Protein AF-A0A1G7T5V8-F1 (afdb_monomer_lite)

Organism: Thermoanaerobacter thermohydrosulfuricus (NCBI:txid1516)

Structure (mmCIF, N/CA/C/O backbone):
data_AF-A0A1G7T5V8-F1
#
_entry.id   AF-A0A1G7T5V8-F1
#
loop_
_atom_site.group_PDB
_atom_site.id
_atom_site.type_symbol
_atom_site.label_atom_id
_atom_site.label_alt_id
_atom_site.label_comp_id
_atom_site.label_asym_id
_atom_site.label_entity_id
_atom_site.label_seq_id
_atom_site.pdbx_PDB_ins_code
_atom_site.Cartn_x
_atom_site.Cartn_y
_atom_site.Cartn_z
_atom_site.occupancy
_atom_site.B_iso_or_equiv
_atom_site.auth_seq_id
_atom_site.auth_comp_id
_atom_site.auth_asym_id
_atom_site.auth_atom_id
_atom_site.pdbx_PDB_model_num
ATOM 1 N N . MET A 1 1 ? -4.941 -13.564 -21.377 1.00 59.66 1 MET A N 1
ATOM 2 C CA . MET A 1 1 ? -6.030 -12.779 -20.767 1.00 59.66 1 MET A CA 1
ATOM 3 C C . MET A 1 1 ? -7.316 -12.859 -21.573 1.00 59.66 1 MET A C 1
ATOM 5 O O . MET A 1 1 ? -8.211 -13.520 -21.083 1.00 59.66 1 MET A O 1
ATOM 9 N N . GLN A 1 2 ? -7.412 -12.323 -22.799 1.00 63.00 2 GLN A N 1
ATOM 10 C CA . GLN A 1 2 ? -8.685 -12.306 -23.556 1.00 63.00 2 GLN A CA 1
ATOM 11 C C . GLN A 1 2 ? -9.393 -13.672 -23.636 1.00 63.00 2 GLN A C 1
ATOM 13 O O . GLN A 1 2 ? -10.545 -13.788 -23.261 1.00 63.00 2 GLN A O 1
ATOM 18 N N . LYS A 1 3 ? -8.658 -14.737 -23.975 1.00 66.81 3 LYS A N 1
ATOM 19 C CA . LYS A 1 3 ? -9.205 -16.101 -24.032 1.00 66.81 3 LYS A CA 1
ATOM 20 C C . LYS A 1 3 ? -9.806 -16.599 -22.702 1.00 66.81 3 LYS A C 1
ATOM 22 O O . LYS A 1 3 ? -10.777 -17.337 -22.731 1.00 66.81 3 LYS A O 1
ATOM 27 N N . TYR A 1 4 ? -9.237 -16.204 -21.559 1.00 65.56 4 TYR A N 1
ATOM 28 C CA . TYR A 1 4 ? -9.765 -16.564 -20.236 1.00 65.56 4 TYR A CA 1
ATOM 29 C C . TYR A 1 4 ? -11.046 -15.789 -19.921 1.00 65.56 4 TYR A C 1
ATOM 31 O O . TYR A 1 4 ? -11.983 -16.375 -19.399 1.00 65.56 4 TYR A O 1
ATOM 39 N N . TRP A 1 5 ? -11.110 -14.508 -20.294 1.00 70.62 5 TRP A N 1
ATOM 40 C CA . TRP A 1 5 ? -12.320 -13.691 -20.172 1.00 70.62 5 TRP A CA 1
ATOM 41 C C . TRP A 1 5 ? -13.459 -14.219 -21.044 1.00 70.62 5 TRP A C 1
ATOM 43 O O . TRP A 1 5 ? -14.571 -14.380 -20.553 1.00 70.62 5 TRP A O 1
ATOM 53 N N . ASP A 1 6 ? -13.157 -14.586 -22.292 1.00 76.75 6 ASP A N 1
ATOM 54 C CA . ASP A 1 6 ? -14.127 -15.165 -23.228 1.00 76.75 6 ASP A CA 1
ATOM 55 C C . ASP A 1 6 ? -14.634 -16.551 -22.769 1.00 76.75 6 ASP A C 1
ATOM 57 O O . ASP A 1 6 ? -15.700 -17.003 -23.189 1.00 76.75 6 ASP A O 1
ATOM 61 N N . GLU A 1 7 ? -13.848 -17.281 -21.970 1.00 75.44 7 GLU A N 1
ATOM 62 C CA . GLU A 1 7 ? -14.256 -18.543 -21.339 1.00 75.44 7 GLU A CA 1
ATOM 63 C C . GLU A 1 7 ? -15.090 -18.289 -20.077 1.00 75.44 7 GLU A C 1
ATOM 65 O O . GLU A 1 7 ? -16.089 -18.976 -19.875 1.00 75.44 7 GLU A O 1
ATOM 70 N N . LEU A 1 8 ? -14.737 -17.274 -19.284 1.00 74.88 8 LEU A N 1
ATOM 71 C CA . LEU A 1 8 ? -15.464 -16.871 -18.082 1.00 74.88 8 LEU A CA 1
ATOM 72 C C . LEU A 1 8 ? -16.863 -16.337 -18.377 1.00 74.88 8 LEU A C 1
ATOM 74 O O . LEU A 1 8 ? -17.826 -16.751 -17.740 1.00 74.88 8 LEU A O 1
ATOM 78 N N . GLU A 1 9 ? -16.992 -15.495 -19.400 1.00 75.69 9 GLU A N 1
ATOM 79 C CA . GLU A 1 9 ? -18.276 -14.927 -19.827 1.00 75.69 9 GLU A CA 1
ATOM 80 C C . GLU A 1 9 ? -19.269 -16.022 -20.238 1.00 75.69 9 GLU A C 1
ATOM 82 O O . GLU A 1 9 ? -20.475 -15.881 -20.064 1.00 75.69 9 GLU A O 1
ATOM 87 N N . LYS A 1 10 ? -18.763 -17.154 -20.745 1.00 76.88 10 LYS A N 1
ATOM 88 C CA . LYS A 1 10 ? -19.588 -18.298 -21.154 1.00 76.88 10 LYS A CA 1
ATOM 89 C C . LYS A 1 10 ? -20.075 -19.155 -19.991 1.00 76.88 10 LYS A C 1
ATOM 91 O O . LYS A 1 10 ? -21.039 -19.893 -20.185 1.00 76.88 10 LYS A O 1
ATOM 96 N N . ILE A 1 11 ? -19.382 -19.131 -18.853 1.00 80.38 11 ILE A N 1
ATOM 97 C CA . ILE A 1 11 ? -19.695 -19.981 -17.694 1.00 80.38 11 ILE A CA 1
ATOM 98 C C . ILE A 1 11 ? -20.388 -19.220 -16.563 1.00 80.38 11 ILE A C 1
ATOM 100 O O . ILE A 1 11 ? -20.976 -19.867 -15.705 1.00 80.38 11 ILE A O 1
ATOM 104 N N . SER A 1 12 ? -20.339 -17.885 -16.553 1.00 77.19 12 SER A N 1
ATOM 105 C CA . SER A 1 12 ? -21.068 -17.068 -15.580 1.00 77.19 12 SER A CA 1
ATOM 106 C C . SER A 1 12 ? -22.579 -17.121 -15.824 1.00 77.19 12 SER A C 1
ATOM 108 O O . SER A 1 12 ? -23.046 -16.966 -16.953 1.00 77.19 12 SER A O 1
ATOM 110 N N . GLU A 1 13 ? -23.360 -17.293 -14.758 1.00 79.69 13 GLU A N 1
ATOM 111 C CA . GLU A 1 13 ? -24.823 -17.391 -14.819 1.00 79.69 13 GLU A CA 1
ATOM 112 C C . GLU A 1 13 ? -25.494 -16.008 -14.886 1.00 79.69 13 GLU A C 1
ATOM 114 O O . GLU A 1 13 ? -26.671 -15.891 -15.237 1.00 79.69 13 GLU A O 1
ATOM 119 N N . SER A 1 14 ? -24.748 -14.937 -14.581 1.00 79.56 14 SER A N 1
ATOM 120 C CA . SER A 1 14 ? -25.216 -13.551 -14.673 1.00 79.56 14 SER A CA 1
ATOM 121 C C . SER A 1 14 ? -24.087 -12.541 -14.951 1.00 79.56 14 SER A C 1
ATOM 123 O O . SER A 1 14 ? -22.923 -12.809 -14.639 1.00 79.56 14 SER A O 1
ATOM 125 N N . PRO A 1 15 ? -24.410 -11.337 -15.471 1.00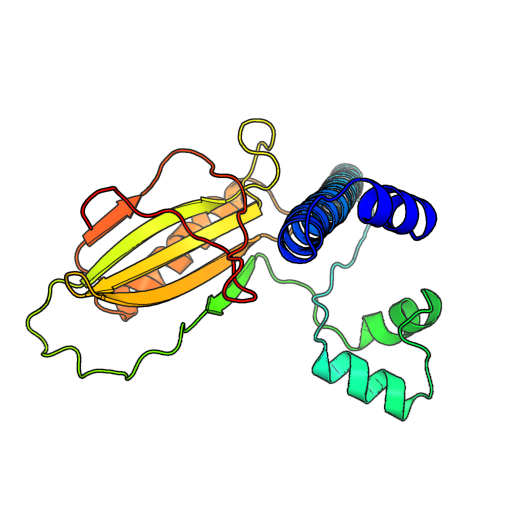 74.94 15 PRO A N 1
ATOM 126 C CA . PRO A 1 15 ? -23.443 -10.244 -15.615 1.00 74.94 15 PRO A CA 1
ATOM 127 C C . PRO A 1 15 ? -22.809 -9.803 -14.289 1.00 74.94 15 PRO A C 1
ATOM 129 O O . PRO A 1 15 ? -21.646 -9.411 -14.264 1.00 74.94 15 PRO A O 1
ATOM 132 N N . GLN A 1 16 ? -23.562 -9.872 -13.186 1.00 73.88 16 GLN A N 1
ATOM 133 C CA . GLN A 1 16 ? -23.069 -9.550 -11.847 1.00 73.88 16 GLN A CA 1
ATOM 134 C C . GLN A 1 16 ? -22.024 -10.565 -11.379 1.00 73.88 16 GLN A C 1
ATOM 136 O O . GLN A 1 16 ? -20.968 -10.178 -10.889 1.00 73.88 16 GLN A O 1
ATOM 141 N N . GLU A 1 17 ? -22.285 -11.857 -11.573 1.00 72.19 17 GLU A N 1
ATOM 142 C CA . GLU A 1 17 ? -21.331 -12.917 -11.240 1.00 72.19 17 GLU A CA 1
ATOM 143 C C . GLU A 1 17 ? -20.057 -12.818 -12.091 1.00 72.19 17 GLU A C 1
ATOM 145 O O . GLU A 1 17 ? -18.952 -12.909 -11.560 1.00 72.19 17 GLU A O 1
ATOM 150 N N . PHE A 1 18 ? -20.194 -12.542 -13.392 1.00 73.69 18 PHE A N 1
ATOM 151 C CA . PHE A 1 18 ? -19.051 -12.298 -14.274 1.00 73.69 18 PHE A CA 1
ATOM 152 C C . PHE A 1 18 ? -18.192 -11.118 -13.798 1.00 73.69 18 PHE A C 1
ATOM 154 O O . PHE A 1 18 ? -16.965 -11.217 -13.785 1.00 73.69 18 PHE A O 1
ATOM 161 N N . ALA A 1 19 ? -18.822 -10.019 -13.370 1.00 71.62 19 ALA A N 1
ATOM 162 C CA . ALA A 1 19 ? -18.115 -8.856 -12.841 1.00 71.62 19 ALA A CA 1
ATOM 163 C C . ALA A 1 19 ? -17.350 -9.188 -11.548 1.00 71.62 19 ALA A C 1
ATOM 165 O O . ALA A 1 19 ? -16.167 -8.871 -11.450 1.00 71.62 19 ALA A O 1
ATOM 166 N N . VAL A 1 20 ? -17.982 -9.886 -10.597 1.00 71.38 20 VAL A N 1
ATOM 167 C CA . VAL A 1 20 ? -17.354 -10.274 -9.320 1.00 71.38 20 VAL A CA 1
ATOM 168 C C . VAL A 1 20 ? -16.172 -11.218 -9.539 1.00 71.38 20 VAL A C 1
ATOM 170 O O . VAL A 1 20 ? -15.082 -10.979 -9.015 1.00 71.38 20 VAL A O 1
ATOM 173 N N . ILE A 1 21 ? -16.349 -12.275 -10.340 1.00 71.56 21 ILE A N 1
ATOM 174 C CA . ILE A 1 21 ? -15.252 -13.213 -10.617 1.00 71.56 21 ILE A CA 1
ATOM 175 C C . ILE A 1 21 ? -14.146 -12.510 -11.412 1.00 71.56 21 ILE A C 1
ATOM 177 O O . ILE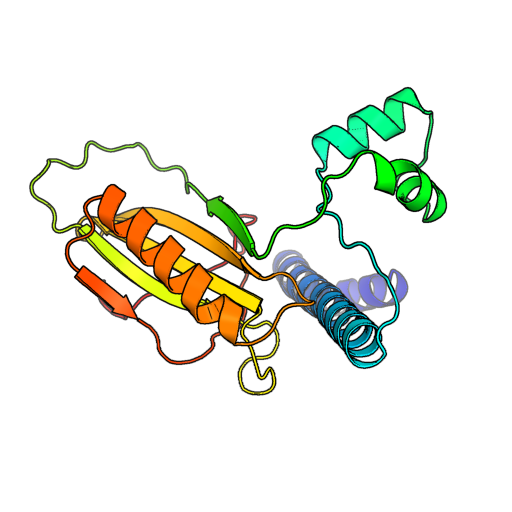 A 1 21 ? -12.959 -12.744 -11.182 1.00 71.56 21 ILE A O 1
ATOM 181 N N . GLY A 1 22 ? -14.526 -11.609 -12.316 1.00 71.81 22 GLY A N 1
ATOM 182 C CA . GLY A 1 22 ? -13.595 -10.791 -13.069 1.00 71.81 22 GLY A CA 1
ATOM 183 C C . GLY A 1 22 ? -12.692 -9.927 -12.191 1.00 71.81 22 GLY A C 1
ATOM 184 O O . GLY A 1 22 ? -11.471 -9.953 -12.361 1.00 71.81 22 GLY A O 1
ATOM 185 N N . GLU A 1 23 ? -13.269 -9.186 -11.248 1.00 67.44 23 GLU A N 1
ATOM 186 C CA . GLU A 1 23 ? -12.505 -8.383 -10.285 1.00 67.44 23 GLU A CA 1
ATOM 187 C C . GLU A 1 23 ? -11.608 -9.263 -9.405 1.00 67.44 23 GLU A C 1
ATOM 189 O O . GLU A 1 23 ? -10.430 -8.953 -9.222 1.00 67.44 23 GLU A O 1
ATOM 194 N N . SER A 1 24 ? -12.101 -10.426 -8.969 1.00 67.25 24 SER A N 1
ATOM 195 C CA . SER A 1 24 ? -11.300 -11.393 -8.207 1.00 67.25 24 SER A CA 1
ATOM 196 C C . SER A 1 24 ? -10.065 -11.880 -8.982 1.00 67.25 24 SER A C 1
ATOM 198 O O . SER A 1 24 ? -8.961 -11.917 -8.436 1.00 67.25 24 SER A O 1
ATOM 200 N N . ILE A 1 25 ? -10.205 -12.183 -10.277 1.00 70.56 25 ILE A N 1
ATOM 201 C CA . ILE A 1 25 ? -9.080 -12.611 -11.126 1.00 70.56 25 ILE A CA 1
ATOM 202 C C . ILE A 1 25 ? -8.087 -11.476 -11.354 1.00 70.56 25 ILE A C 1
ATOM 204 O O . ILE A 1 25 ? -6.878 -11.707 -11.317 1.00 70.56 25 ILE A O 1
ATOM 208 N N . LYS A 1 26 ? -8.567 -10.249 -11.592 1.00 67.81 26 LYS A N 1
ATOM 209 C CA . LYS A 1 26 ? -7.680 -9.082 -11.714 1.00 67.81 26 LYS A CA 1
ATOM 210 C C . LYS A 1 26 ? -6.881 -8.875 -10.433 1.00 67.81 26 LYS A C 1
ATOM 212 O O . LYS A 1 26 ? -5.672 -8.664 -10.521 1.00 67.81 26 LYS A O 1
ATOM 217 N N . ALA A 1 27 ? -7.536 -8.969 -9.277 1.00 65.88 27 ALA A N 1
ATOM 218 C CA . ALA A 1 27 ? -6.888 -8.850 -7.980 1.00 65.88 27 ALA A CA 1
ATOM 219 C C . ALA A 1 27 ? -5.804 -9.925 -7.799 1.00 65.88 27 ALA A C 1
ATOM 221 O O . ALA A 1 27 ? -4.678 -9.576 -7.454 1.00 65.88 27 ALA A O 1
ATOM 222 N N . ASP A 1 28 ? -6.097 -11.193 -8.115 1.00 69.12 28 ASP A N 1
ATOM 223 C CA . ASP A 1 28 ? -5.140 -12.313 -8.033 1.00 69.12 28 ASP A CA 1
ATOM 224 C C . ASP A 1 28 ? -3.949 -12.163 -9.003 1.00 69.12 28 ASP A C 1
ATOM 226 O O . ASP A 1 28 ? -2.793 -12.401 -8.645 1.00 69.12 28 ASP A O 1
ATOM 230 N N . GLU A 1 29 ? -4.176 -11.712 -10.238 1.00 66.69 29 GLU A N 1
ATOM 231 C CA . GLU A 1 29 ? -3.084 -11.471 -11.192 1.00 66.69 29 GLU A CA 1
ATOM 232 C C . GLU A 1 29 ? -2.220 -10.266 -10.794 1.00 66.69 29 GLU A C 1
ATOM 234 O O . GLU A 1 29 ? -0.986 -10.339 -10.837 1.00 66.69 29 GLU A O 1
ATOM 239 N N . TYR A 1 30 ? -2.844 -9.170 -10.357 1.00 68.75 30 TYR A N 1
ATOM 240 C CA . TYR A 1 30 ? -2.132 -7.985 -9.873 1.00 68.75 30 TYR A CA 1
ATOM 241 C C . TYR A 1 30 ? -1.268 -8.312 -8.656 1.00 68.75 30 TYR A C 1
ATOM 243 O O . TYR A 1 30 ? -0.103 -7.932 -8.546 1.00 68.75 30 TYR A O 1
ATOM 251 N N . ALA A 1 31 ? -1.812 -9.118 -7.771 1.00 67.38 31 ALA A N 1
ATOM 252 C CA . ALA A 1 31 ? -1.113 -9.672 -6.646 1.00 67.38 31 ALA A CA 1
ATOM 253 C C . ALA A 1 31 ? 0.083 -10.569 -6.983 1.00 67.38 31 ALA A C 1
ATOM 255 O O . ALA A 1 31 ? 1.162 -10.418 -6.400 1.00 67.38 31 ALA A O 1
ATOM 256 N N . LYS A 1 32 ? -0.081 -11.513 -7.918 1.00 70.62 32 LYS A N 1
ATOM 257 C CA . LYS A 1 32 ? 1.035 -12.329 -8.421 1.00 70.62 32 LYS A CA 1
ATOM 258 C C . LYS A 1 32 ? 2.131 -11.434 -8.984 1.00 70.62 32 LYS A C 1
ATOM 260 O O . LYS A 1 32 ? 3.311 -11.691 -8.731 1.00 70.62 32 LYS A O 1
ATOM 265 N N . TYR A 1 33 ? 1.749 -10.369 -9.688 1.00 77.44 33 TYR A N 1
ATOM 266 C CA . TYR A 1 33 ? 2.676 -9.348 -10.158 1.00 77.44 33 TYR A CA 1
ATOM 267 C C . TYR A 1 33 ? 3.412 -8.660 -8.996 1.00 77.44 33 TYR A C 1
ATOM 269 O O . TYR A 1 33 ? 4.645 -8.665 -8.990 1.00 77.44 33 TYR A O 1
ATOM 277 N N . LEU A 1 34 ? 2.703 -8.155 -7.978 1.00 74.06 34 LEU A N 1
ATOM 278 C CA . LEU A 1 34 ? 3.316 -7.527 -6.796 1.00 74.06 34 LEU A CA 1
ATOM 279 C C . LEU A 1 34 ? 4.267 -8.480 -6.065 1.00 74.06 34 LEU A C 1
ATOM 281 O O . LEU A 1 34 ? 5.366 -8.090 -5.665 1.00 74.06 34 LEU A O 1
ATOM 285 N N . ARG A 1 35 ? 3.896 -9.756 -5.945 1.00 74.19 35 ARG A N 1
ATOM 286 C CA . ARG A 1 35 ? 4.748 -10.797 -5.360 1.00 74.19 35 ARG A CA 1
ATOM 287 C C . ARG A 1 35 ? 6.006 -11.037 -6.188 1.00 74.19 35 ARG A C 1
ATOM 289 O O . ARG A 1 35 ? 7.095 -11.165 -5.618 1.00 74.19 35 ARG A O 1
ATOM 296 N N . GLY A 1 36 ? 5.864 -11.123 -7.509 1.00 79.19 36 GLY A N 1
ATOM 297 C CA . GLY A 1 36 ? 6.989 -11.235 -8.434 1.00 79.19 36 GLY A CA 1
ATOM 298 C C . GLY A 1 36 ? 7.944 -10.057 -8.265 1.00 79.19 36 GLY A C 1
ATOM 299 O O . GLY A 1 36 ? 9.133 -10.263 -8.029 1.00 79.19 36 GLY A O 1
ATOM 300 N N . LEU A 1 37 ? 7.400 -8.838 -8.255 1.00 84.12 37 LEU A N 1
ATOM 301 C CA . LEU A 1 37 ? 8.143 -7.603 -8.027 1.00 84.12 37 LEU A CA 1
ATOM 302 C C . LEU A 1 37 ? 8.878 -7.618 -6.680 1.00 84.12 37 LEU A C 1
ATOM 304 O O . LEU A 1 37 ? 10.094 -7.445 -6.658 1.00 84.12 37 LEU A O 1
ATOM 308 N N . LYS A 1 38 ? 8.186 -7.895 -5.567 1.00 83.50 38 LYS A N 1
ATOM 309 C CA . LYS A 1 38 ? 8.778 -8.004 -4.219 1.00 83.50 38 LYS A CA 1
ATOM 310 C C . LYS A 1 38 ? 9.914 -9.024 -4.187 1.00 83.50 38 LYS A C 1
ATOM 312 O O . LYS A 1 38 ? 11.007 -8.719 -3.717 1.00 83.50 38 LYS A O 1
ATOM 317 N N . THR A 1 39 ? 9.701 -10.204 -4.767 1.00 82.56 39 THR A 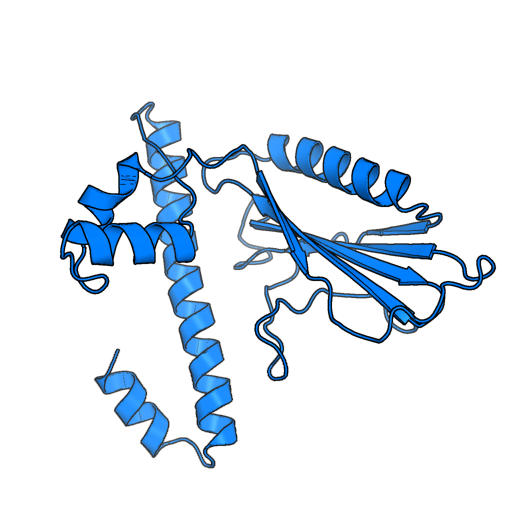N 1
ATOM 318 C CA . THR A 1 39 ? 10.729 -11.255 -4.854 1.00 82.56 39 THR A CA 1
ATOM 319 C C . THR A 1 39 ? 11.957 -10.776 -5.628 1.00 82.56 39 THR A C 1
ATOM 321 O O . THR A 1 39 ? 13.085 -10.942 -5.158 1.00 82.56 39 THR A O 1
ATOM 324 N N . THR A 1 40 ? 11.755 -10.145 -6.787 1.00 87.25 40 THR A N 1
ATOM 325 C CA . THR A 1 40 ? 12.839 -9.585 -7.599 1.00 87.25 40 THR A CA 1
ATOM 326 C C . THR A 1 40 ? 13.591 -8.495 -6.843 1.00 87.25 40 THR A C 1
ATOM 328 O O . THR A 1 40 ? 14.814 -8.550 -6.768 1.00 87.25 40 THR A O 1
ATOM 331 N N . LEU A 1 41 ? 12.896 -7.536 -6.233 1.00 89.06 41 LEU A N 1
ATOM 332 C CA . LEU A 1 41 ? 13.526 -6.423 -5.517 1.00 89.06 41 LEU A CA 1
ATOM 333 C C . LEU A 1 41 ? 14.331 -6.895 -4.302 1.00 89.06 41 LEU A C 1
ATOM 335 O O . LEU A 1 41 ? 15.459 -6.445 -4.098 1.00 89.06 41 LEU A O 1
ATOM 339 N N . LEU A 1 42 ? 13.803 -7.849 -3.531 1.00 84.38 42 LEU A N 1
ATOM 340 C CA . LEU A 1 42 ? 14.531 -8.458 -2.417 1.00 84.38 42 LEU A CA 1
ATOM 341 C C . LEU A 1 42 ? 15.761 -9.238 -2.898 1.00 84.38 42 LEU A C 1
ATOM 343 O O . LEU A 1 42 ? 16.807 -9.185 -2.250 1.00 84.38 42 LEU A O 1
ATOM 347 N N . PHE A 1 43 ? 15.673 -9.926 -4.043 1.00 88.19 43 PHE A N 1
ATOM 348 C CA . PHE A 1 43 ? 16.833 -10.567 -4.664 1.00 88.19 43 PHE A CA 1
ATOM 349 C C . PHE A 1 43 ? 17.898 -9.539 -5.059 1.00 88.19 43 PHE A C 1
ATOM 351 O O . PHE A 1 43 ? 19.069 -9.732 -4.730 1.00 88.19 43 PHE A O 1
ATOM 358 N N . LEU A 1 44 ? 17.512 -8.446 -5.725 1.00 91.56 44 LEU A N 1
ATOM 359 C CA . LEU A 1 44 ? 18.443 -7.386 -6.123 1.00 91.56 44 LEU A CA 1
ATOM 360 C C . LEU A 1 44 ? 19.129 -6.778 -4.894 1.00 91.56 44 LEU A C 1
ATOM 362 O O . LEU A 1 44 ? 20.355 -6.709 -4.857 1.00 91.56 44 LEU A O 1
ATOM 366 N N . LYS A 1 45 ? 18.354 -6.458 -3.850 1.00 86.94 45 LYS A N 1
ATOM 367 C CA . LYS A 1 45 ? 18.862 -5.943 -2.570 1.00 86.94 45 LYS A CA 1
ATOM 368 C C . LYS A 1 45 ? 19.836 -6.909 -1.895 1.00 86.94 45 LYS A C 1
ATOM 370 O O . LYS A 1 45 ? 20.889 -6.486 -1.441 1.00 86.94 45 LYS A O 1
ATOM 375 N N . LYS A 1 46 ? 19.517 -8.208 -1.854 1.00 88.31 46 LYS A N 1
ATOM 376 C CA . LYS A 1 46 ? 20.376 -9.241 -1.246 1.00 88.31 46 LYS A CA 1
ATOM 377 C C . LYS A 1 46 ? 21.726 -9.399 -1.958 1.00 88.31 46 LYS A C 1
ATOM 379 O O . LYS A 1 46 ? 22.683 -9.839 -1.329 1.00 88.31 46 LYS A O 1
ATOM 384 N N . ASN A 1 47 ? 21.787 -9.103 -3.254 1.00 93.12 47 ASN A N 1
ATOM 385 C CA . ASN A 1 47 ? 22.992 -9.247 -4.074 1.00 93.12 47 ASN A CA 1
ATOM 386 C C . ASN A 1 47 ? 23.677 -7.901 -4.368 1.00 93.12 47 ASN A C 1
ATOM 388 O O . ASN A 1 47 ? 24.494 -7.838 -5.284 1.00 93.12 47 ASN A O 1
ATOM 392 N N . ASP A 1 48 ? 23.324 -6.833 -3.644 1.00 92.56 48 ASP A N 1
ATOM 393 C CA . ASP A 1 48 ? 23.860 -5.479 -3.836 1.00 92.56 48 ASP A CA 1
ATOM 394 C C . ASP A 1 48 ? 23.734 -4.958 -5.284 1.00 92.56 48 ASP A C 1
ATOM 396 O O . ASP A 1 48 ? 24.560 -4.179 -5.766 1.00 92.56 48 ASP A O 1
ATOM 400 N N . ILE A 1 49 ? 22.687 -5.381 -6.001 1.00 93.75 49 ILE A N 1
ATOM 401 C CA . ILE A 1 49 ? 22.402 -4.910 -7.360 1.00 93.75 49 ILE A CA 1
ATOM 402 C C . ILE A 1 49 ? 21.572 -3.622 -7.260 1.00 93.75 49 ILE A C 1
ATOM 404 O O . ILE A 1 49 ? 20.475 -3.662 -6.698 1.00 93.75 49 ILE A O 1
ATOM 408 N N . PRO A 1 50 ? 22.034 -2.485 -7.817 1.00 89.19 50 PRO A N 1
ATOM 409 C CA . PRO A 1 50 ? 21.292 -1.231 -7.754 1.00 89.19 50 PRO A CA 1
ATOM 410 C C . PRO A 1 50 ? 19.961 -1.308 -8.504 1.00 89.19 50 PRO A C 1
ATOM 412 O O . PRO A 1 50 ? 19.900 -1.763 -9.647 1.00 89.19 50 PRO A O 1
ATOM 415 N N . PHE A 1 51 ? 18.902 -0.791 -7.888 1.00 88.88 51 PHE A N 1
ATOM 416 C CA . PHE A 1 51 ? 17.596 -0.615 -8.517 1.00 88.88 51 PHE A CA 1
ATOM 417 C C . PHE A 1 51 ? 16.949 0.688 -8.049 1.00 88.88 51 PHE A C 1
ATOM 419 O O . PHE A 1 51 ? 17.303 1.239 -7.006 1.00 88.88 51 PHE A O 1
ATOM 426 N N . LYS A 1 52 ? 15.981 1.175 -8.828 1.00 86.12 52 LYS A N 1
ATOM 427 C CA . LYS A 1 52 ? 15.129 2.312 -8.477 1.00 86.12 52 LYS A CA 1
ATOM 428 C C . LYS A 1 52 ? 13.680 1.846 -8.540 1.00 86.12 52 LYS A C 1
ATOM 430 O O . LYS A 1 52 ? 13.248 1.366 -9.583 1.00 86.12 52 LYS A O 1
ATOM 435 N N . LEU A 1 53 ? 12.949 2.001 -7.441 1.00 87.25 53 LEU A N 1
ATOM 436 C CA . LEU A 1 53 ? 11.499 1.848 -7.419 1.00 87.25 53 LEU A CA 1
ATOM 437 C C . LEU A 1 53 ? 10.867 3.239 -7.431 1.00 87.25 53 LEU A C 1
ATOM 439 O O . LEU A 1 53 ? 11.280 4.101 -6.657 1.00 87.25 53 LEU A O 1
ATOM 443 N N . THR A 1 54 ? 9.896 3.465 -8.307 1.00 87.44 54 THR A N 1
ATOM 444 C CA . THR A 1 54 ? 9.197 4.748 -8.452 1.00 87.44 54 THR A CA 1
ATOM 445 C C . THR A 1 54 ? 7.701 4.560 -8.310 1.00 87.44 54 THR A C 1
ATOM 447 O O . THR A 1 54 ? 7.169 3.564 -8.801 1.00 87.44 54 THR A O 1
ATOM 450 N N . LEU A 1 55 ? 7.026 5.528 -7.694 1.00 83.12 55 LEU A N 1
ATOM 451 C CA . LEU A 1 55 ? 5.573 5.520 -7.588 1.00 83.12 55 LEU A CA 1
ATOM 452 C C . LEU A 1 55 ? 4.956 6.181 -8.824 1.00 83.12 55 LEU A C 1
ATOM 454 O O . LEU A 1 55 ? 5.187 7.361 -9.089 1.00 83.12 55 LEU A O 1
ATOM 458 N N . GLY A 1 56 ? 4.175 5.414 -9.582 1.00 80.56 56 GLY A N 1
ATOM 459 C CA . GLY A 1 56 ? 3.422 5.952 -10.710 1.00 80.56 56 GLY A CA 1
ATOM 460 C C . GLY A 1 56 ? 2.323 6.897 -10.227 1.00 80.56 56 GLY A C 1
ATOM 461 O O . GLY A 1 56 ? 1.572 6.560 -9.319 1.00 80.56 56 GLY A O 1
ATOM 462 N N . ASN A 1 57 ? 2.213 8.068 -10.851 1.00 83.81 57 ASN A N 1
ATOM 463 C CA . ASN A 1 57 ? 1.073 8.967 -10.687 1.00 83.81 57 ASN A CA 1
ATOM 464 C C . ASN A 1 57 ? 0.313 8.997 -12.017 1.00 83.81 57 ASN A C 1
ATOM 466 O O . ASN A 1 57 ? 0.898 9.377 -13.032 1.00 83.81 57 ASN A O 1
ATOM 470 N N . VAL A 1 58 ? -0.950 8.557 -12.012 1.00 82.50 58 VAL A N 1
ATOM 471 C CA . VAL A 1 58 ? -1.750 8.373 -13.235 1.00 82.50 58 VAL A CA 1
ATOM 472 C C . VAL A 1 58 ? -1.945 9.693 -13.973 1.00 82.50 58 VAL A C 1
ATOM 474 O O . VAL A 1 58 ? -1.655 9.760 -15.162 1.00 82.50 58 VAL A O 1
ATOM 477 N N . GLU A 1 59 ? -2.340 10.757 -13.277 1.00 85.75 59 GLU A N 1
ATOM 478 C CA . GLU A 1 59 ? -2.563 12.075 -13.885 1.00 85.75 59 GLU A CA 1
ATOM 479 C C . GLU A 1 59 ? -1.288 12.602 -14.555 1.00 85.75 59 GLU A C 1
ATOM 481 O O . GLU A 1 59 ? -1.285 12.979 -15.729 1.00 85.75 59 GLU A O 1
ATOM 486 N N . ARG A 1 60 ? -0.160 12.526 -13.843 1.00 88.56 60 ARG A N 1
ATOM 487 C CA . ARG A 1 60 ? 1.150 12.937 -14.356 1.00 88.56 60 ARG A CA 1
ATOM 488 C C . ARG A 1 60 ? 1.605 12.065 -15.528 1.00 88.56 60 ARG A C 1
ATOM 490 O O . ARG A 1 60 ? 2.237 12.574 -16.454 1.00 88.56 60 ARG A O 1
ATOM 497 N N . ALA A 1 61 ? 1.302 10.766 -15.493 1.00 87.69 61 ALA A N 1
ATOM 498 C CA . ALA A 1 61 ? 1.583 9.842 -16.587 1.00 87.69 61 ALA A CA 1
ATOM 499 C C . ALA A 1 61 ? 0.766 10.211 -17.831 1.00 87.69 61 ALA A C 1
ATOM 501 O O . ALA A 1 61 ? 1.325 10.315 -18.919 1.00 87.69 61 ALA A O 1
ATOM 502 N N . GLU A 1 62 ? -0.532 10.474 -17.672 1.00 88.56 62 GLU A N 1
ATOM 503 C CA . GLU A 1 62 ? -1.412 10.868 -18.770 1.00 88.56 62 GLU A CA 1
ATOM 504 C C . GLU A 1 62 ? -0.986 12.182 -19.423 1.00 88.56 62 GLU A C 1
ATOM 506 O O . GLU A 1 62 ? -0.949 12.275 -20.653 1.00 88.56 62 GLU A O 1
ATOM 511 N N . GLU A 1 63 ? -0.664 13.201 -18.623 1.00 92.69 63 GLU A N 1
ATOM 512 C CA . GLU A 1 63 ? -0.160 14.479 -19.130 1.00 92.69 63 GLU A CA 1
ATOM 513 C C . GLU A 1 63 ? 1.134 14.289 -19.923 1.00 92.69 63 GLU A C 1
ATOM 515 O O . GLU A 1 63 ? 1.291 14.846 -21.014 1.00 92.69 63 GLU A O 1
ATOM 520 N N . PHE A 1 64 ? 2.045 13.463 -19.406 1.00 93.50 64 PHE A N 1
ATOM 521 C CA . PHE A 1 64 ? 3.307 13.155 -20.063 1.00 93.50 64 PHE A CA 1
ATOM 522 C C . PHE A 1 64 ? 3.103 12.384 -21.370 1.00 93.50 64 PHE A C 1
ATOM 524 O O . PHE A 1 64 ? 3.662 12.770 -22.395 1.00 93.50 64 PHE A O 1
ATOM 531 N N . PHE A 1 65 ? 2.255 11.354 -21.379 1.00 94.06 65 PHE A N 1
ATOM 532 C CA . PHE A 1 65 ? 1.965 10.579 -22.586 1.00 94.06 65 PHE A CA 1
ATOM 533 C C . PHE A 1 65 ? 1.301 11.424 -23.671 1.00 94.06 65 PHE A C 1
ATOM 535 O O . PHE A 1 65 ? 1.688 11.329 -24.836 1.00 94.06 65 PHE A O 1
ATOM 542 N N . LYS A 1 66 ? 0.367 12.309 -23.300 1.00 94.00 66 LYS A N 1
ATOM 543 C CA . LYS A 1 66 ? -0.251 13.262 -24.236 1.00 94.00 66 LYS A CA 1
ATOM 544 C C . LYS A 1 66 ? 0.782 14.233 -24.810 1.00 94.00 66 LYS A C 1
ATOM 546 O O . LYS A 1 66 ? 0.783 14.477 -26.013 1.00 94.00 66 LYS A O 1
ATOM 551 N N . LYS A 1 67 ? 1.661 14.779 -23.965 1.00 95.25 67 LYS A N 1
ATOM 552 C CA . LYS A 1 67 ? 2.683 15.754 -24.370 1.00 95.25 67 LYS A CA 1
ATOM 553 C C . LYS A 1 67 ? 3.751 15.146 -25.282 1.00 95.25 67 LYS A C 1
ATOM 555 O O . LYS A 1 67 ? 4.134 15.772 -26.266 1.00 95.25 67 LYS A O 1
ATOM 560 N N . GLU A 1 68 ? 4.221 13.949 -24.952 1.00 95.00 68 GLU A N 1
ATOM 561 C CA . GLU A 1 68 ? 5.308 13.264 -25.660 1.00 95.00 68 GLU A CA 1
ATOM 562 C C . GLU A 1 68 ? 4.795 12.323 -26.770 1.00 95.00 68 GLU A C 1
ATOM 564 O O . GLU A 1 68 ? 5.589 11.670 -27.445 1.00 95.00 68 GLU A O 1
ATOM 569 N N . ASN A 1 69 ? 3.473 12.271 -26.989 1.00 95.06 69 ASN A N 1
ATOM 570 C CA . ASN A 1 69 ? 2.802 11.416 -27.972 1.00 95.06 69 ASN A CA 1
ATOM 571 C C . ASN A 1 69 ? 3.183 9.927 -27.827 1.00 95.06 69 ASN A C 1
ATOM 573 O O . ASN A 1 69 ? 3.579 9.266 -28.791 1.00 95.06 69 ASN A O 1
ATOM 577 N N . LEU A 1 70 ? 3.082 9.420 -26.597 1.00 93.94 70 LEU A N 1
ATOM 578 C CA . LEU A 1 70 ? 3.394 8.041 -26.218 1.00 93.94 70 LEU A CA 1
ATOM 579 C C . LEU A 1 70 ? 2.115 7.218 -26.011 1.00 93.94 70 LEU A C 1
ATOM 581 O O . LEU A 1 70 ? 1.085 7.743 -25.594 1.00 93.94 70 LEU A O 1
ATOM 585 N N . ASP A 1 71 ? 2.198 5.912 -26.271 1.00 89.69 71 ASP A N 1
ATOM 586 C CA . ASP A 1 71 ? 1.090 4.969 -26.074 1.00 89.69 71 ASP A CA 1
ATOM 587 C C . ASP A 1 71 ? 1.182 4.317 -24.677 1.00 89.69 71 ASP A C 1
ATOM 589 O O . ASP A 1 71 ? 2.139 3.571 -24.437 1.00 89.69 71 ASP A O 1
ATOM 593 N N . PRO A 1 72 ? 0.220 4.544 -23.757 1.00 85.25 72 PRO A N 1
ATOM 594 C CA . PRO A 1 72 ? 0.235 3.964 -22.410 1.00 85.25 72 PRO A CA 1
ATOM 595 C C . PRO A 1 72 ? 0.138 2.431 -22.398 1.00 85.25 72 PRO A C 1
ATOM 597 O O . PRO A 1 72 ? 0.420 1.813 -21.371 1.00 85.25 72 PRO A O 1
ATOM 600 N N . PHE A 1 73 ? -0.235 1.795 -23.510 1.00 84.25 73 PHE A N 1
ATOM 601 C CA . PHE A 1 73 ? -0.296 0.337 -23.620 1.00 84.25 73 PHE A CA 1
ATOM 602 C C . PHE A 1 73 ? 1.040 -0.298 -24.039 1.00 84.25 73 PHE A C 1
ATOM 604 O O . PHE A 1 73 ? 1.149 -1.525 -24.070 1.00 84.25 73 PHE A O 1
ATOM 611 N N . GLN A 1 74 ? 2.070 0.506 -24.331 1.00 83.94 74 GLN A N 1
ATOM 612 C CA . GLN A 1 74 ? 3.412 0.027 -24.676 1.00 83.94 74 GLN A CA 1
ATOM 613 C C . GLN A 1 74 ? 4.363 0.121 -23.482 1.00 83.94 74 GLN A C 1
ATOM 615 O O . GLN A 1 74 ? 4.474 1.164 -22.837 1.00 83.94 74 GLN A O 1
ATOM 620 N N . LEU A 1 75 ? 5.125 -0.948 -23.234 1.00 81.69 75 LEU A N 1
ATOM 621 C CA . LEU A 1 75 ? 6.129 -0.986 -22.163 1.00 81.69 75 LEU A CA 1
ATOM 622 C C . LEU A 1 75 ? 7.191 0.116 -22.319 1.00 81.69 75 LEU A C 1
ATOM 624 O O . LEU A 1 75 ? 7.581 0.738 -21.333 1.00 81.69 75 LEU A O 1
ATOM 628 N N . ASP A 1 76 ? 7.620 0.392 -23.551 1.00 88.56 76 ASP A N 1
ATOM 629 C CA . ASP A 1 76 ? 8.647 1.401 -23.837 1.00 88.56 76 ASP A CA 1
ATOM 630 C C . ASP A 1 76 ? 8.218 2.809 -23.398 1.00 88.56 76 ASP A C 1
ATOM 632 O O . ASP A 1 76 ? 9.032 3.570 -22.873 1.00 88.56 76 ASP A O 1
ATOM 636 N N . SER A 1 77 ? 6.927 3.138 -23.515 1.00 88.81 77 SER A N 1
ATOM 637 C CA . SER A 1 77 ? 6.374 4.410 -23.037 1.00 88.81 77 SER A CA 1
ATOM 638 C C . SER A 1 77 ? 6.558 4.578 -21.529 1.00 88.81 77 SER A C 1
ATOM 640 O O . SER A 1 77 ? 6.923 5.657 -21.061 1.00 88.81 77 SER A O 1
ATOM 642 N N . TRP A 1 78 ? 6.368 3.504 -20.761 1.00 84.44 78 TRP A N 1
ATOM 643 C CA . TRP A 1 78 ? 6.560 3.510 -19.309 1.00 84.44 78 TRP A CA 1
ATOM 644 C C . TRP A 1 78 ? 8.031 3.606 -18.910 1.00 84.44 78 TRP A C 1
ATOM 646 O O . TRP A 1 78 ? 8.352 4.282 -17.932 1.00 84.44 78 TRP A O 1
ATOM 656 N N . ILE A 1 79 ? 8.937 3.006 -19.686 1.00 85.50 79 ILE A N 1
ATOM 657 C CA . ILE A 1 79 ? 10.386 3.174 -19.492 1.00 85.50 79 ILE A CA 1
ATOM 658 C C . ILE A 1 79 ? 10.778 4.646 -19.692 1.00 85.50 79 ILE A C 1
ATOM 660 O O . ILE A 1 79 ? 11.546 5.190 -18.897 1.00 85.50 79 ILE A O 1
ATOM 664 N N . ILE A 1 80 ? 10.215 5.309 -20.708 1.00 88.81 80 ILE A N 1
ATOM 665 C CA . ILE A 1 80 ? 10.450 6.736 -20.983 1.00 88.81 80 ILE A CA 1
ATOM 666 C C . ILE A 1 80 ? 9.838 7.629 -19.893 1.00 88.81 80 ILE A C 1
ATOM 668 O O . ILE A 1 80 ? 10.431 8.649 -19.550 1.00 88.81 80 ILE A O 1
ATOM 672 N N . ALA A 1 81 ? 8.690 7.250 -19.323 1.00 87.38 81 ALA A N 1
ATOM 673 C CA . ALA A 1 81 ? 8.041 7.991 -18.241 1.00 87.38 81 ALA A CA 1
ATOM 674 C C . ALA A 1 81 ? 8.696 7.775 -16.863 1.00 87.38 81 ALA A C 1
ATOM 676 O O . ALA A 1 81 ? 8.585 8.630 -15.991 1.00 87.38 81 ALA A O 1
ATOM 677 N N . ALA A 1 82 ? 9.440 6.690 -16.636 1.00 85.56 82 ALA A N 1
ATOM 678 C CA . ALA A 1 82 ? 10.066 6.404 -15.338 1.00 85.56 82 ALA A CA 1
ATOM 679 C C . ALA A 1 82 ? 10.834 7.583 -14.677 1.00 85.56 82 ALA A C 1
ATOM 681 O O . ALA A 1 82 ? 10.776 7.717 -13.450 1.00 85.56 82 ALA A O 1
ATOM 682 N N . PRO A 1 83 ? 11.541 8.469 -15.414 1.00 88.62 83 PRO A N 1
ATOM 683 C CA . PRO A 1 83 ? 12.233 9.622 -14.836 1.00 88.62 83 PRO A CA 1
ATOM 684 C C . PRO A 1 83 ? 11.317 10.716 -14.279 1.00 88.62 83 PRO A C 1
ATOM 686 O O . PRO A 1 83 ? 11.776 11.479 -13.429 1.00 88.62 83 PRO A O 1
ATOM 689 N N . ILE A 1 84 ? 10.061 10.820 -14.734 1.00 89.38 84 ILE A N 1
ATOM 690 C CA . ILE A 1 84 ? 9.123 11.823 -14.208 1.00 89.38 84 ILE A CA 1
ATOM 691 C C . ILE A 1 84 ? 8.523 11.408 -12.866 1.00 89.38 84 ILE A C 1
ATOM 693 O O . ILE A 1 84 ? 7.980 12.255 -12.168 1.00 89.38 84 ILE A O 1
ATOM 697 N N . PHE A 1 85 ? 8.630 10.139 -12.481 1.00 89.81 85 PHE A N 1
ATOM 698 C CA . PHE A 1 85 ? 8.102 9.656 -11.214 1.00 89.81 85 PHE A CA 1
ATOM 699 C C . PHE A 1 85 ? 9.126 9.757 -10.089 1.00 89.81 85 PHE A C 1
ATOM 701 O O . PHE A 1 85 ? 10.335 9.530 -10.258 1.00 89.81 85 PHE A O 1
ATOM 708 N N . GLU A 1 86 ? 8.615 10.084 -8.909 1.00 88.06 86 GLU A N 1
ATOM 709 C CA . GLU A 1 86 ? 9.420 10.155 -7.702 1.00 88.06 86 GLU A CA 1
ATOM 710 C C . GLU A 1 86 ? 9.782 8.743 -7.223 1.00 88.06 86 GLU A C 1
ATOM 712 O O . GLU A 1 86 ? 9.007 7.797 -7.420 1.00 88.06 86 GLU A O 1
ATOM 717 N N . PRO A 1 87 ? 10.976 8.559 -6.630 1.00 88.69 87 PRO A N 1
ATOM 718 C CA . PRO A 1 87 ? 11.298 7.322 -5.938 1.00 88.69 87 PRO A CA 1
ATOM 719 C C . PRO A 1 87 ? 10.241 7.012 -4.877 1.00 88.69 87 PRO A C 1
ATOM 721 O O . PRO A 1 87 ? 9.799 7.908 -4.163 1.00 88.69 87 PRO A O 1
ATOM 724 N N . MET A 1 88 ? 9.859 5.743 -4.754 1.00 89.75 88 MET A N 1
ATOM 725 C CA . MET A 1 88 ? 8.981 5.329 -3.667 1.00 89.75 88 MET A CA 1
ATOM 726 C C . MET A 1 88 ? 9.741 5.446 -2.342 1.00 89.75 88 MET A C 1
ATOM 728 O O . MET A 1 88 ? 10.823 4.871 -2.194 1.00 89.75 88 MET A O 1
ATOM 732 N N . SER A 1 89 ? 9.163 6.178 -1.391 1.00 88.75 89 SER A N 1
ATOM 733 C CA . SER A 1 89 ? 9.622 6.249 -0.001 1.00 88.75 89 SER A CA 1
ATOM 734 C C . SER A 1 89 ? 9.569 4.876 0.687 1.00 88.75 89 SER A C 1
ATOM 736 O O . SER A 1 89 ? 9.182 3.873 0.090 1.00 88.75 89 SER A O 1
ATOM 738 N N . ASP A 1 90 ? 9.954 4.823 1.961 1.00 88.88 90 ASP A N 1
ATOM 739 C CA . ASP A 1 90 ? 9.849 3.626 2.808 1.00 88.88 90 ASP A CA 1
ATOM 740 C C . ASP A 1 90 ? 8.415 3.048 2.839 1.00 88.88 90 ASP A C 1
ATOM 742 O O . ASP A 1 90 ? 8.219 1.829 2.813 1.00 88.88 90 ASP A O 1
ATOM 746 N N . PHE A 1 91 ? 7.420 3.934 2.841 1.00 88.94 91 PHE A N 1
ATOM 747 C CA . PHE A 1 91 ? 6.005 3.628 2.673 1.00 88.94 91 PHE A CA 1
ATOM 748 C C . PHE A 1 91 ? 5.280 4.809 2.011 1.00 88.94 91 PHE A C 1
ATOM 750 O O . PHE A 1 91 ? 5.766 5.944 2.033 1.00 88.94 91 PHE A O 1
ATOM 757 N N . LEU A 1 92 ? 4.127 4.529 1.414 1.00 89.19 92 LEU A N 1
ATOM 758 C CA . LEU A 1 92 ? 3.186 5.501 0.866 1.00 89.19 92 LEU A CA 1
ATOM 759 C C . LEU A 1 92 ? 1.937 5.519 1.748 1.00 89.19 92 LEU A C 1
ATOM 761 O O . LEU A 1 92 ? 1.407 4.462 2.071 1.00 89.19 92 LEU A O 1
ATOM 765 N N . ILE A 1 93 ? 1.467 6.709 2.111 1.00 88.31 93 ILE A N 1
ATOM 766 C CA . ILE A 1 93 ? 0.208 6.886 2.836 1.00 88.31 93 ILE A CA 1
ATOM 767 C C . ILE A 1 93 ? -0.874 7.226 1.815 1.00 88.31 93 ILE A C 1
ATOM 769 O O . ILE A 1 93 ? -0.738 8.196 1.069 1.00 88.31 93 ILE A O 1
ATOM 773 N N . GLU A 1 94 ? -1.931 6.429 1.789 1.00 85.88 94 GLU A N 1
ATOM 774 C CA . GLU A 1 94 ? -3.121 6.646 0.978 1.00 85.88 94 GLU A CA 1
ATOM 775 C C . GLU A 1 94 ? -4.322 6.814 1.908 1.00 85.88 94 GLU A C 1
ATOM 777 O O . GLU A 1 94 ? -4.668 5.908 2.664 1.00 85.88 94 GLU A O 1
ATOM 782 N N . GLU A 1 95 ? -4.952 7.983 1.879 1.00 80.88 95 GLU A N 1
ATOM 783 C CA . GLU A 1 95 ? -6.154 8.248 2.663 1.00 80.88 95 GLU A CA 1
ATOM 784 C C . GLU A 1 95 ? -7.392 8.043 1.789 1.00 80.88 95 GLU A C 1
ATOM 786 O O . GLU A 1 95 ? -7.600 8.740 0.796 1.00 80.88 95 GLU A O 1
ATOM 791 N N . GLN A 1 96 ? -8.228 7.087 2.176 1.00 72.69 96 GLN A N 1
ATOM 792 C CA . GLN A 1 96 ? -9.541 6.865 1.595 1.00 72.69 96 GLN A CA 1
ATOM 793 C C . GLN A 1 96 ? -10.582 7.551 2.482 1.00 72.69 96 GLN A C 1
ATOM 795 O O . GLN A 1 96 ? -11.073 7.002 3.473 1.00 72.69 96 GLN A O 1
ATOM 800 N N . ILE A 1 97 ? -10.921 8.787 2.118 1.00 61.44 97 ILE A N 1
ATOM 801 C CA . ILE A 1 97 ? -12.060 9.496 2.701 1.00 61.44 97 ILE A CA 1
ATOM 802 C C . ILE A 1 97 ? -13.314 8.975 1.996 1.00 61.44 97 ILE A C 1
ATOM 804 O O . ILE A 1 97 ? -13.687 9.462 0.928 1.00 61.44 97 ILE A O 1
ATOM 808 N N . LEU A 1 98 ? -13.964 7.962 2.571 1.00 54.97 98 LEU A N 1
ATOM 809 C CA . LEU A 1 98 ? -15.267 7.520 2.083 1.00 54.97 98 LEU A CA 1
ATOM 810 C C . LEU A 1 98 ? -16.295 8.615 2.387 1.00 54.97 98 LEU A C 1
ATOM 812 O O . LEU A 1 98 ? -16.632 8.909 3.532 1.00 54.97 98 LEU A O 1
ATOM 816 N N . THR A 1 99 ? -16.754 9.271 1.326 1.00 42.47 99 THR A N 1
ATOM 817 C CA . THR A 1 99 ? -17.750 10.339 1.354 1.00 42.47 99 THR A CA 1
ATOM 818 C C . THR A 1 99 ? -19.066 9.867 1.974 1.00 42.47 99 THR A C 1
ATOM 820 O O . THR A 1 99 ? -19.885 9.235 1.313 1.00 42.47 99 THR A O 1
ATOM 823 N N . GLY A 1 100 ? -19.314 10.267 3.216 1.00 42.81 100 GLY A N 1
ATOM 824 C CA . GLY A 1 100 ? -20.643 10.600 3.729 1.00 42.81 100 GLY A CA 1
ATOM 825 C C . GLY A 1 100 ? -20.687 12.096 4.049 1.00 42.81 100 GLY A C 1
ATOM 826 O O . GLY A 1 100 ? -19.622 12.718 4.120 1.00 42.81 100 GLY A O 1
ATOM 827 N N . PRO A 1 101 ? -21.869 12.726 4.231 1.00 39.69 101 PRO A N 1
ATOM 828 C CA . PRO A 1 101 ? -21.901 14.084 4.760 1.00 39.69 101 PRO A CA 1
ATOM 829 C C . PRO A 1 101 ? -21.032 14.090 6.011 1.00 39.69 101 PRO A C 1
ATOM 831 O O . PRO A 1 101 ? -21.210 13.229 6.871 1.00 39.69 101 PRO A O 1
ATOM 834 N N . SER A 1 102 ? -20.081 15.022 6.084 1.00 43.91 102 SER A N 1
ATOM 835 C CA . SER A 1 102 ? -19.308 15.322 7.285 1.00 43.91 102 SER A CA 1
ATOM 836 C C . SER A 1 102 ? -20.295 15.817 8.340 1.00 43.91 102 SER A C 1
ATOM 838 O O . SER A 1 102 ? -20.428 17.012 8.605 1.00 43.91 102 SER A O 1
ATOM 840 N N . SER A 1 103 ? -21.120 14.913 8.855 1.00 41.34 103 SER A N 1
ATOM 841 C CA . SER A 1 103 ? -22.140 15.176 9.842 1.00 41.34 103 SER A CA 1
ATOM 842 C C . SER A 1 103 ? -21.378 15.365 11.128 1.00 41.34 103 SER A C 1
ATOM 844 O O . SER A 1 103 ? -21.115 14.397 11.829 1.00 41.34 103 SER A O 1
ATOM 846 N N . ILE A 1 104 ? -20.936 16.613 11.310 1.00 47.06 104 ILE A N 1
ATOM 847 C CA . ILE A 1 104 ? -20.517 17.277 12.538 1.00 47.06 104 ILE A CA 1
ATOM 848 C C . ILE A 1 104 ? -20.319 16.241 13.640 1.00 47.06 104 ILE A C 1
ATOM 850 O O . ILE A 1 104 ? -21.281 15.904 14.330 1.00 47.06 104 ILE A O 1
ATOM 854 N N . ILE A 1 105 ? -19.095 15.719 13.777 1.00 53.62 105 ILE A N 1
ATOM 855 C CA . ILE A 1 105 ? -18.703 14.979 14.979 1.00 53.62 105 ILE A CA 1
ATOM 856 C C . ILE A 1 105 ? -19.079 15.906 16.129 1.00 53.62 105 ILE A C 1
ATOM 858 O O . ILE A 1 105 ? -18.542 17.010 16.251 1.00 53.62 105 ILE A O 1
ATOM 862 N N . THR A 1 106 ? -20.077 15.528 16.924 1.00 54.72 106 THR A N 1
ATOM 863 C CA . THR A 1 106 ? -20.707 16.468 17.872 1.00 54.72 106 THR A CA 1
ATOM 864 C C . THR A 1 106 ? -19.846 16.701 19.123 1.00 54.72 106 THR A C 1
ATOM 866 O O . THR A 1 106 ? -20.318 17.244 20.122 1.00 54.72 106 THR A O 1
ATOM 869 N N . GLY A 1 107 ? -18.570 16.296 19.070 1.00 58.56 107 GLY A N 1
ATOM 870 C CA . GLY A 1 107 ? -17.568 16.421 20.128 1.00 58.56 107 GLY A CA 1
ATOM 871 C C . GLY A 1 107 ? -17.826 15.538 21.350 1.00 58.56 107 GLY A C 1
ATOM 872 O O . GLY A 1 107 ? -17.156 15.711 22.361 1.00 58.56 107 GLY A O 1
ATOM 873 N N . LYS A 1 108 ? -18.820 14.641 21.295 1.00 66.12 108 LYS A N 1
ATOM 874 C CA . LYS A 1 108 ? -19.219 13.762 22.410 1.00 66.12 108 LYS A CA 1
ATOM 875 C C . LYS A 1 108 ? -19.026 12.271 22.139 1.00 66.12 108 LYS A C 1
ATOM 877 O O . LYS A 1 108 ? -19.198 11.478 23.058 1.00 66.12 108 LYS A O 1
ATOM 882 N N . GLU A 1 109 ? -18.758 11.894 20.896 1.00 76.25 109 GLU A N 1
ATOM 883 C CA . GLU A 1 109 ? -18.585 10.500 20.486 1.00 76.25 109 GLU A CA 1
ATOM 884 C C . GLU A 1 109 ? -17.121 10.088 20.724 1.00 76.25 109 GLU A C 1
ATOM 886 O O . GLU A 1 109 ? -16.214 10.833 20.360 1.00 76.25 109 GLU A O 1
ATOM 891 N N . GLU A 1 110 ? -16.897 8.925 21.346 1.00 85.69 110 GLU A N 1
ATOM 892 C CA . GLU A 1 110 ? -15.559 8.328 21.489 1.00 85.69 110 GLU A CA 1
ATOM 893 C C . GLU A 1 110 ? -14.997 8.043 20.090 1.00 85.69 110 GLU A C 1
ATOM 895 O O . GLU A 1 110 ? -15.648 7.361 19.286 1.00 85.69 110 GLU A O 1
ATOM 900 N N . ILE A 1 111 ? -13.804 8.570 19.800 1.00 88.06 111 ILE A N 1
ATOM 901 C CA . ILE A 1 111 ? -13.100 8.310 18.544 1.00 88.06 111 ILE A CA 1
ATOM 902 C C . ILE A 1 111 ? -12.193 7.098 18.754 1.00 88.06 111 ILE A C 1
ATOM 904 O O . ILE A 1 111 ? -11.252 7.128 19.549 1.00 88.06 111 ILE A O 1
ATOM 908 N N . LYS A 1 112 ? -12.480 6.023 18.027 1.00 90.56 112 LYS A N 1
ATOM 909 C CA . LYS A 1 112 ? -11.774 4.742 18.094 1.00 90.56 112 LYS A CA 1
ATOM 910 C C . LYS A 1 112 ? -11.193 4.392 16.728 1.00 90.56 112 LYS A C 1
ATOM 912 O O . LYS A 1 112 ? -11.773 4.740 15.704 1.00 90.56 112 LYS A O 1
ATOM 917 N N . ALA A 1 113 ? -10.068 3.690 16.701 1.00 91.19 113 ALA A N 1
ATOM 918 C CA . ALA A 1 113 ? -9.463 3.211 15.466 1.00 91.19 113 ALA A CA 1
ATOM 919 C C . ALA A 1 113 ? -9.136 1.723 15.527 1.00 91.19 113 ALA A C 1
ATOM 921 O O . ALA A 1 113 ? -8.759 1.197 16.577 1.00 91.19 113 ALA A O 1
ATOM 922 N N . CYS A 1 114 ? -9.264 1.058 14.387 1.00 91.00 114 CYS A N 1
ATOM 923 C CA . CYS A 1 114 ? -8.789 -0.296 14.176 1.00 91.00 114 CYS A CA 1
ATOM 924 C C . CYS A 1 114 ? -7.575 -0.271 13.247 1.00 91.00 114 CYS A C 1
ATOM 926 O O . CYS A 1 114 ? -7.604 0.409 12.223 1.00 91.00 114 CYS A O 1
ATOM 928 N N . LEU A 1 115 ? -6.513 -0.981 13.623 1.00 92.31 115 LEU A N 1
ATOM 929 C CA . LEU A 1 115 ? -5.317 -1.179 12.812 1.00 92.31 115 LEU A CA 1
ATOM 930 C C . LEU A 1 115 ? -5.196 -2.645 12.413 1.00 92.31 115 LEU A C 1
ATOM 932 O O . LEU A 1 115 ? -5.270 -3.513 13.281 1.00 92.31 115 LEU A O 1
ATOM 936 N N . SER A 1 116 ? -4.917 -2.899 11.139 1.00 91.00 116 SER A N 1
ATOM 937 C CA . SER A 1 116 ? -4.807 -4.254 10.591 1.00 91.00 116 SER A CA 1
ATOM 938 C C . SER A 1 116 ? -3.573 -4.378 9.712 1.00 91.00 116 SER A C 1
ATOM 940 O O . SER A 1 116 ? -3.276 -3.493 8.904 1.00 91.00 116 SER A O 1
ATOM 942 N N . PHE A 1 117 ? -2.850 -5.489 9.838 1.00 90.06 117 PHE A N 1
ATOM 943 C CA . PHE A 1 117 ? -1.774 -5.814 8.908 1.00 90.06 117 PHE A CA 1
ATOM 944 C C . PHE A 1 117 ? -2.355 -6.450 7.653 1.00 90.06 117 PHE A C 1
ATOM 946 O O . PHE A 1 117 ? -2.911 -7.540 7.713 1.00 90.06 117 PHE A O 1
ATOM 953 N N . LEU A 1 118 ? -2.183 -5.800 6.508 1.00 86.75 118 LEU A N 1
ATOM 954 C CA . LEU A 1 118 ? -2.689 -6.298 5.237 1.00 86.75 118 LEU A CA 1
ATOM 955 C C . LEU A 1 118 ? -1.571 -7.021 4.493 1.00 86.75 118 LEU A C 1
ATOM 957 O O . LEU A 1 118 ? -0.449 -6.517 4.375 1.00 86.75 118 LEU A O 1
ATOM 961 N N . SER A 1 119 ? -1.873 -8.197 3.967 1.00 82.94 119 SER A N 1
ATOM 962 C CA . SER A 1 119 ? -0.965 -8.951 3.113 1.00 82.94 119 SER A CA 1
ATOM 963 C C . SER A 1 119 ? -1.756 -9.571 1.986 1.00 82.94 119 SER A C 1
ATOM 965 O O . SER A 1 119 ? -2.825 -10.130 2.204 1.00 82.94 119 SER A O 1
ATOM 967 N N . HIS A 1 120 ? -1.213 -9.550 0.778 1.00 74.12 120 HIS A N 1
ATOM 968 C CA . HIS A 1 120 ? -1.850 -10.273 -0.305 1.00 74.12 120 HIS A CA 1
ATOM 969 C C . HIS A 1 120 ? -1.744 -11.798 -0.105 1.00 74.12 120 HIS A C 1
ATOM 971 O O . HIS A 1 120 ? -2.657 -12.544 -0.441 1.00 74.12 120 HIS A O 1
ATOM 977 N N . PHE A 1 121 ? -0.646 -12.269 0.493 1.00 73.25 121 PHE A N 1
ATOM 978 C CA . PHE A 1 121 ? -0.485 -13.662 0.918 1.00 73.25 121 PHE A CA 1
ATOM 979 C C . PHE A 1 121 ? -0.356 -13.711 2.443 1.00 73.25 121 PHE A C 1
ATOM 981 O O . PHE A 1 121 ? 0.771 -13.827 2.961 1.00 73.25 121 PHE A O 1
ATOM 988 N N . PRO A 1 122 ? -1.474 -13.603 3.183 1.00 73.19 122 PRO A N 1
ATOM 989 C CA . PRO A 1 122 ? -1.432 -13.757 4.628 1.00 73.19 122 PRO A CA 1
ATOM 990 C C . PRO A 1 122 ? -0.852 -15.140 4.973 1.00 73.19 122 PRO A C 1
ATOM 992 O O . PRO A 1 122 ? -0.951 -16.093 4.195 1.00 73.19 122 PRO A O 1
ATOM 995 N N . TYR A 1 123 ? -0.158 -15.235 6.108 1.00 69.88 123 TYR A N 1
ATOM 996 C CA . TYR A 1 123 ? 0.486 -16.458 6.627 1.00 69.88 123 TYR A CA 1
ATOM 997 C C . TYR A 1 123 ? 1.694 -17.012 5.842 1.00 69.88 123 TYR A C 1
ATOM 999 O O . TYR A 1 123 ? 2.385 -17.900 6.343 1.00 69.88 123 TYR A O 1
ATOM 1007 N N . VAL A 1 124 ? 1.992 -16.495 4.644 1.00 71.19 124 VAL A N 1
ATOM 1008 C CA . VAL A 1 124 ? 3.190 -16.872 3.864 1.00 71.19 124 VAL A CA 1
ATOM 1009 C C . VAL A 1 124 ? 4.216 -15.742 3.835 1.00 71.19 124 VAL A C 1
ATOM 1011 O O . VAL A 1 124 ? 5.422 -15.997 3.870 1.00 71.19 124 VAL A O 1
ATOM 1014 N N . ALA A 1 125 ? 3.757 -14.493 3.742 1.00 70.12 125 ALA A N 1
ATOM 1015 C CA . ALA A 1 125 ? 4.643 -13.341 3.693 1.00 70.12 125 ALA A CA 1
ATOM 1016 C C . ALA A 1 125 ? 5.301 -13.092 5.068 1.00 70.12 125 ALA A C 1
ATOM 1018 O O . ALA A 1 125 ? 4.603 -13.034 6.078 1.00 70.12 125 ALA A O 1
ATOM 1019 N N . PRO A 1 126 ? 6.633 -12.894 5.135 1.00 73.12 126 PRO A N 1
ATOM 1020 C CA . PRO A 1 126 ? 7.319 -12.591 6.395 1.00 73.12 126 PRO A CA 1
ATOM 1021 C C . PRO A 1 126 ? 7.097 -11.146 6.870 1.00 73.12 126 PRO A C 1
ATOM 1023 O O . PRO A 1 126 ? 7.419 -10.816 8.006 1.00 73.12 126 PRO A O 1
ATOM 1026 N N . VAL A 1 127 ? 6.605 -10.276 5.986 1.00 82.06 127 VAL A N 1
ATOM 1027 C CA . VAL A 1 127 ? 6.348 -8.853 6.223 1.00 82.06 127 VAL A CA 1
ATOM 1028 C C . VAL A 1 127 ? 5.033 -8.517 5.514 1.00 82.06 127 VAL A C 1
ATOM 1030 O O . VAL A 1 127 ? 4.914 -8.923 4.345 1.00 82.06 127 VAL A O 1
ATOM 1033 N N . PRO A 1 128 ? 4.097 -7.789 6.162 1.00 87.75 128 PRO A N 1
ATOM 1034 C CA . PRO A 1 128 ? 2.870 -7.350 5.509 1.00 87.75 128 PRO A CA 1
ATOM 1035 C C . PRO A 1 128 ? 3.173 -6.491 4.277 1.00 87.75 128 PRO A C 1
ATOM 1037 O O . PRO A 1 128 ? 4.301 -6.033 4.071 1.00 87.75 128 PRO A O 1
ATOM 1040 N N . ASP A 1 129 ? 2.172 -6.299 3.433 1.00 85.75 129 ASP A N 1
ATOM 1041 C CA . ASP A 1 129 ? 2.260 -5.414 2.273 1.00 85.75 129 ASP A CA 1
ATOM 1042 C C . ASP A 1 129 ? 1.769 -3.996 2.614 1.00 85.75 129 ASP A C 1
ATOM 1044 O O . ASP A 1 129 ? 2.232 -3.029 2.006 1.00 85.75 129 ASP A O 1
ATOM 1048 N N . ALA A 1 13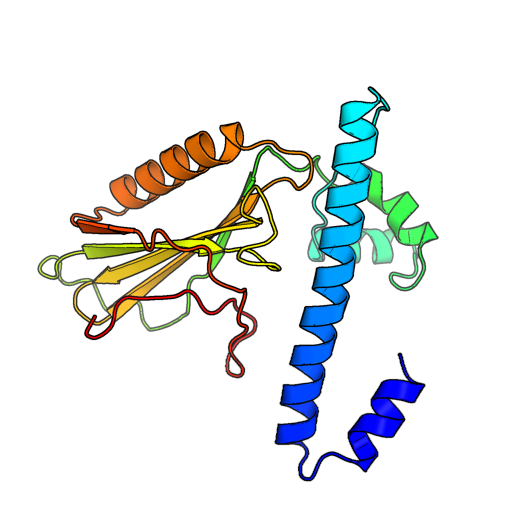0 ? 0.899 -3.854 3.623 1.00 89.19 130 ALA A N 1
ATOM 1049 C CA . ALA A 1 130 ? 0.467 -2.563 4.153 1.00 89.19 130 ALA A CA 1
ATOM 1050 C C . ALA A 1 130 ? -0.022 -2.645 5.614 1.00 89.19 130 ALA A C 1
ATOM 1052 O O . ALA A 1 130 ? -0.243 -3.730 6.155 1.00 89.19 130 ALA A O 1
ATOM 1053 N N . ILE A 1 131 ? -0.236 -1.484 6.239 1.00 90.94 131 ILE A N 1
ATOM 1054 C CA . ILE A 1 131 ? -1.085 -1.336 7.435 1.00 90.94 131 ILE A CA 1
ATOM 1055 C C . ILE A 1 131 ? -2.346 -0.579 7.026 1.00 90.94 131 ILE A C 1
ATOM 1057 O O . ILE A 1 131 ? -2.246 0.508 6.465 1.00 90.94 131 ILE A O 1
ATOM 1061 N N . GLY A 1 132 ? -3.516 -1.136 7.315 1.00 90.06 132 GLY A N 1
ATOM 1062 C CA . GLY A 1 132 ? -4.790 -0.429 7.224 1.00 90.06 132 GLY A CA 1
ATOM 1063 C C . GLY A 1 132 ? -5.160 0.185 8.569 1.00 90.06 132 GLY A C 1
ATOM 1064 O O . GLY A 1 132 ? -4.960 -0.444 9.605 1.00 90.06 132 GLY A O 1
ATOM 1065 N N . ALA A 1 133 ? -5.705 1.394 8.550 1.00 90.00 133 ALA A N 1
ATOM 1066 C CA . ALA A 1 133 ? -6.264 2.088 9.699 1.00 90.00 133 ALA A CA 1
ATOM 1067 C C . ALA A 1 133 ? -7.696 2.515 9.379 1.00 90.00 133 ALA A C 1
ATOM 1069 O O . ALA A 1 133 ? -7.926 3.171 8.367 1.00 90.00 133 ALA A O 1
ATOM 1070 N N . VAL A 1 134 ? -8.648 2.170 10.241 1.00 88.50 134 VAL A N 1
ATOM 1071 C CA . VAL A 1 134 ? -10.055 2.565 10.103 1.00 88.50 134 VAL A CA 1
ATOM 1072 C C . VAL A 1 134 ? -10.477 3.334 11.339 1.00 88.50 134 VAL A C 1
ATOM 1074 O O . VAL A 1 134 ? -10.358 2.816 12.447 1.00 88.50 134 VAL A O 1
ATOM 1077 N N . VAL A 1 135 ? -10.985 4.550 11.163 1.00 87.69 135 VAL A N 1
ATOM 1078 C CA . VAL A 1 135 ? -11.394 5.430 12.263 1.00 87.69 135 VAL A CA 1
ATOM 1079 C C . VAL A 1 135 ? -12.912 5.508 12.339 1.00 87.69 135 VAL A C 1
ATOM 1081 O O . VAL A 1 135 ? -13.587 5.692 11.326 1.00 87.69 135 VAL A O 1
ATOM 1084 N N . TYR A 1 136 ? -13.440 5.399 13.555 1.00 86.06 136 TYR A N 1
ATOM 1085 C CA . TYR A 1 136 ? -14.856 5.517 13.881 1.00 86.06 136 TYR A CA 1
ATOM 1086 C C . TYR A 1 136 ? -15.088 6.546 14.987 1.00 86.06 136 TYR A C 1
ATOM 1088 O O . TYR A 1 136 ? -14.300 6.646 15.925 1.00 86.06 136 TYR A O 1
ATOM 1096 N N . ALA A 1 137 ? -16.213 7.251 14.917 1.00 84.44 137 ALA A N 1
ATOM 1097 C CA . ALA A 1 137 ? -16.756 8.063 16.003 1.00 84.44 137 ALA A CA 1
ATOM 1098 C C . ALA A 1 137 ? -18.118 7.479 16.406 1.00 84.44 137 ALA A C 1
ATOM 1100 O O . ALA A 1 137 ? -19.104 7.624 15.679 1.00 84.44 137 ALA A O 1
ATOM 1101 N N . GLY A 1 138 ? -18.174 6.769 17.536 1.00 82.06 138 GLY A N 1
ATOM 1102 C CA . GLY A 1 138 ? -19.329 5.921 17.855 1.00 82.06 138 GLY A CA 1
ATOM 1103 C C . GLY A 1 138 ? -19.461 4.755 16.864 1.00 82.06 138 GLY A C 1
ATOM 1104 O O . GLY A 1 138 ? -18.549 3.937 16.773 1.00 82.06 138 GLY A O 1
ATOM 1105 N N . ASP A 1 139 ? -20.578 4.695 16.138 1.00 79.44 139 ASP A N 1
ATOM 1106 C CA . ASP A 1 139 ? -20.903 3.708 15.090 1.00 79.44 139 ASP A CA 1
ATOM 1107 C C . ASP A 1 139 ? -20.657 4.238 13.662 1.00 79.44 139 ASP A C 1
ATOM 1109 O O . ASP A 1 139 ? -20.960 3.573 12.671 1.00 79.44 139 ASP A O 1
ATOM 1113 N N . LYS A 1 140 ? -20.104 5.450 13.530 1.00 79.38 140 LYS A N 1
ATOM 1114 C CA . LYS A 1 140 ? -19.896 6.107 12.233 1.00 79.38 140 LYS A CA 1
ATOM 1115 C C . LYS A 1 140 ? -18.457 5.992 11.773 1.00 79.38 140 LYS A C 1
ATOM 1117 O O . LYS A 1 140 ? -17.554 6.428 12.486 1.00 79.38 140 LYS A O 1
ATOM 1122 N N . HIS A 1 141 ? -18.264 5.498 10.554 1.00 80.31 141 HIS A N 1
ATOM 1123 C CA . HIS A 1 141 ? -16.979 5.539 9.862 1.00 80.31 141 HIS A CA 1
ATOM 1124 C C . HIS A 1 141 ? -16.581 6.991 9.561 1.00 80.31 141 HIS A C 1
ATOM 1126 O O . HIS A 1 141 ? -17.397 7.781 9.086 1.00 80.31 141 HIS A O 1
ATOM 1132 N N . VAL A 1 142 ? -15.340 7.347 9.887 1.00 80.44 142 VAL A N 1
ATOM 1133 C CA . VAL A 1 142 ? -14.780 8.696 9.716 1.00 80.44 142 VAL A CA 1
ATOM 1134 C C . VAL A 1 142 ? -13.778 8.716 8.572 1.00 80.44 142 VAL A C 1
ATOM 1136 O O . VAL A 1 142 ? -13.857 9.577 7.698 1.00 80.44 142 VAL A O 1
ATOM 1139 N N . SER A 1 143 ? -12.828 7.784 8.584 1.00 83.62 143 SER A N 1
ATOM 1140 C CA . SER A 1 143 ? -11.784 7.696 7.568 1.00 83.62 143 SER A CA 1
ATOM 1141 C C . SER A 1 143 ? -11.170 6.304 7.518 1.00 83.62 143 SER A C 1
ATOM 1143 O O . SER A 1 143 ? -11.220 5.535 8.485 1.00 83.62 143 SER A O 1
ATOM 1145 N N . SER A 1 144 ? -10.584 5.994 6.368 1.00 85.50 144 SER A N 1
ATOM 1146 C CA . SER A 1 144 ? -9.711 4.845 6.175 1.00 85.50 144 SER A CA 1
ATOM 1147 C C . SER A 1 144 ? -8.364 5.336 5.660 1.00 85.50 144 SER A C 1
ATOM 1149 O O . SER A 1 144 ? -8.303 6.193 4.783 1.00 85.50 144 SER A O 1
ATOM 1151 N N . THR A 1 145 ? -7.270 4.800 6.178 1.00 88.00 145 THR A N 1
ATOM 1152 C CA . THR A 1 145 ? -5.916 5.135 5.730 1.00 88.00 145 THR A CA 1
ATOM 1153 C C . THR A 1 145 ? -5.126 3.857 5.527 1.00 88.00 145 THR A C 1
ATOM 1155 O O . THR A 1 145 ? -5.170 2.958 6.362 1.00 88.00 145 THR A O 1
ATOM 1158 N N . VAL A 1 146 ? -4.388 3.768 4.428 1.00 88.94 146 VAL A N 1
ATOM 1159 C CA . VAL A 1 146 ? -3.540 2.624 4.101 1.00 88.94 146 VAL A CA 1
ATOM 1160 C C . VAL A 1 146 ? -2.094 3.090 3.990 1.00 88.94 146 VAL A C 1
ATOM 1162 O O . VAL A 1 146 ? -1.769 4.020 3.259 1.00 88.94 146 VAL A O 1
ATOM 1165 N N . PHE A 1 147 ? -1.212 2.429 4.729 1.00 91.06 147 PHE A N 1
ATOM 1166 C CA . PHE A 1 147 ? 0.228 2.651 4.722 1.00 91.06 147 PHE A CA 1
ATOM 1167 C C . PHE A 1 147 ? 0.878 1.538 3.901 1.00 91.06 147 PHE A C 1
ATOM 1169 O O . PHE A 1 147 ? 1.223 0.483 4.433 1.00 91.06 147 PHE A O 1
ATOM 1176 N N . TRP A 1 148 ? 1.020 1.761 2.598 1.00 88.69 148 TRP A N 1
ATOM 1177 C CA . TRP A 1 148 ? 1.608 0.821 1.647 1.00 88.69 148 TRP A CA 1
ATOM 1178 C C . TRP A 1 148 ? 3.116 0.735 1.802 1.00 88.69 148 TRP A C 1
ATOM 1180 O O . TRP A 1 148 ? 3.819 1.737 1.665 1.00 88.69 148 TRP A O 1
ATOM 1190 N N . PHE A 1 149 ? 3.649 -0.458 2.032 1.00 89.50 149 PHE A N 1
ATOM 1191 C CA . PHE A 1 149 ? 5.083 -0.620 2.222 1.00 89.50 149 PHE A CA 1
ATOM 1192 C C . PHE A 1 149 ? 5.836 -0.678 0.904 1.00 89.50 149 PHE A C 1
ATOM 1194 O O . PHE A 1 149 ? 5.388 -1.265 -0.082 1.00 89.50 149 PHE A O 1
ATOM 1201 N N . ASN A 1 150 ? 7.052 -0.136 0.913 1.00 88.56 150 ASN A N 1
ATOM 1202 C CA . ASN A 1 150 ? 7.983 -0.371 -0.174 1.00 88.56 150 ASN A CA 1
ATOM 1203 C C . ASN A 1 150 ? 8.297 -1.878 -0.269 1.00 88.56 150 ASN A C 1
ATOM 1205 O O . ASN A 1 150 ? 8.814 -2.455 0.687 1.00 88.56 150 ASN A O 1
ATOM 1209 N N . PRO A 1 151 ? 8.060 -2.547 -1.406 1.00 85.19 151 PRO A N 1
ATOM 1210 C CA . PRO A 1 151 ? 8.284 -3.986 -1.541 1.00 85.19 151 PRO A CA 1
ATOM 1211 C C . PRO A 1 151 ? 9.754 -4.406 -1.371 1.00 85.19 151 PRO A C 1
ATOM 1213 O O . PRO A 1 151 ? 10.028 -5.577 -1.117 1.00 85.19 151 PRO A O 1
ATOM 1216 N N . ALA A 1 152 ? 10.713 -3.480 -1.472 1.00 85.19 152 ALA A N 1
ATOM 1217 C CA . ALA A 1 152 ? 12.127 -3.747 -1.201 1.00 85.19 152 ALA A CA 1
ATOM 1218 C C . ALA A 1 152 ? 12.517 -3.617 0.287 1.00 85.19 152 ALA A C 1
ATOM 1220 O O . ALA A 1 152 ? 13.705 -3.654 0.641 1.00 85.19 152 ALA A O 1
ATOM 1221 N N . THR A 1 153 ? 11.542 -3.401 1.164 1.00 79.88 153 THR A N 1
ATOM 1222 C CA . THR A 1 153 ? 11.768 -3.140 2.581 1.00 79.88 153 THR A CA 1
ATOM 1223 C C . THR A 1 153 ? 11.955 -4.412 3.412 1.00 79.88 153 THR A C 1
ATOM 1225 O O . THR A 1 153 ? 11.847 -5.535 2.919 1.00 79.88 153 THR A O 1
ATOM 1228 N N . THR A 1 154 ? 12.278 -4.232 4.685 1.00 76.75 154 THR A N 1
ATOM 1229 C CA . THR A 1 154 ? 12.445 -5.297 5.679 1.00 76.75 154 THR A CA 1
ATOM 1230 C C . THR A 1 154 ? 11.508 -5.060 6.864 1.00 76.75 154 THR A C 1
ATOM 1232 O O . THR A 1 154 ? 10.819 -4.042 6.924 1.00 76.75 154 THR A O 1
ATOM 1235 N N . ILE A 1 155 ? 11.447 -6.009 7.801 1.00 82.50 155 ILE A N 1
ATOM 1236 C CA . ILE A 1 155 ? 10.518 -5.960 8.941 1.00 82.50 155 ILE A CA 1
ATOM 1237 C C . ILE A 1 155 ? 10.672 -4.685 9.788 1.00 82.50 155 ILE A C 1
ATOM 1239 O O . ILE A 1 155 ? 9.707 -4.212 10.377 1.00 82.50 155 ILE A O 1
ATOM 1243 N N . GLU A 1 156 ? 11.857 -4.071 9.801 1.00 83.50 156 GLU A N 1
ATOM 1244 C CA . GLU A 1 156 ? 12.132 -2.830 10.527 1.00 83.50 156 GLU A CA 1
ATOM 1245 C C . GLU A 1 156 ? 11.244 -1.666 10.069 1.00 83.50 156 GLU A C 1
ATOM 1247 O O . GLU A 1 156 ? 10.981 -0.754 10.855 1.00 83.50 156 GLU A O 1
ATOM 1252 N N . ILE A 1 157 ? 10.747 -1.690 8.828 1.00 85.00 157 ILE A N 1
ATOM 1253 C CA . ILE A 1 157 ? 9.828 -0.654 8.356 1.00 85.00 157 ILE A CA 1
ATOM 1254 C C . ILE A 1 157 ? 8.454 -0.744 8.985 1.00 85.00 157 ILE A C 1
ATOM 1256 O O . ILE A 1 157 ? 7.785 0.276 9.101 1.00 85.00 157 ILE A O 1
ATOM 1260 N N . VAL A 1 158 ? 8.043 -1.944 9.394 1.00 87.19 158 VAL A N 1
ATOM 1261 C CA . VAL A 1 158 ? 6.722 -2.162 9.980 1.00 87.19 158 VAL A CA 1
ATOM 1262 C C . VAL A 1 158 ? 6.597 -1.337 11.250 1.00 87.19 158 VAL A C 1
ATOM 1264 O O . VAL A 1 158 ? 5.593 -0.664 11.439 1.00 87.19 158 VAL A O 1
ATOM 1267 N N . ASN A 1 159 ? 7.657 -1.299 12.062 1.00 87.81 159 ASN A N 1
ATOM 1268 C CA . ASN A 1 159 ? 7.697 -0.486 13.274 1.00 87.81 159 ASN A CA 1
ATOM 1269 C C . ASN A 1 159 ? 7.606 1.010 12.956 1.00 87.81 159 ASN A C 1
ATOM 1271 O O . ASN A 1 159 ? 6.796 1.703 13.556 1.00 87.81 159 ASN A O 1
ATOM 1275 N N . LYS A 1 160 ? 8.369 1.499 11.967 1.00 89.12 160 LYS A N 1
ATOM 1276 C CA . LYS A 1 160 ? 8.307 2.913 11.557 1.00 89.12 160 LYS A CA 1
ATOM 1277 C C . LYS A 1 160 ? 6.931 3.307 11.020 1.00 89.12 160 LYS A C 1
ATOM 1279 O O . LYS A 1 160 ? 6.444 4.392 11.310 1.00 89.12 160 LYS A O 1
ATOM 1284 N N . ALA A 1 161 ? 6.318 2.443 10.215 1.00 88.75 161 ALA A N 1
ATOM 1285 C CA . ALA A 1 161 ? 4.994 2.694 9.668 1.00 88.75 161 ALA A CA 1
ATOM 1286 C C . ALA A 1 161 ? 3.912 2.610 10.753 1.00 88.75 161 ALA A C 1
ATOM 1288 O O . ALA A 1 161 ? 2.966 3.387 10.717 1.00 88.75 161 ALA A O 1
ATOM 1289 N N . MET A 1 162 ? 4.075 1.728 11.744 1.00 90.50 162 MET A N 1
ATOM 1290 C CA . MET A 1 162 ? 3.207 1.672 12.920 1.00 90.50 162 MET A CA 1
ATOM 1291 C C . MET A 1 162 ? 3.311 2.951 13.752 1.00 90.50 162 MET A C 1
ATOM 1293 O O . MET A 1 162 ? 2.292 3.521 14.118 1.00 90.50 162 MET A O 1
ATOM 1297 N N . GLU A 1 163 ? 4.527 3.435 14.014 1.00 91.44 163 GLU A N 1
ATOM 1298 C CA . GLU A 1 163 ? 4.751 4.715 14.696 1.00 91.44 163 GLU A CA 1
ATOM 1299 C C . GLU A 1 163 ? 4.085 5.867 13.934 1.00 91.44 163 GLU A C 1
ATOM 1301 O O . GLU A 1 163 ? 3.328 6.630 14.529 1.00 91.44 163 GLU A O 1
ATOM 1306 N N . ALA A 1 164 ? 4.275 5.935 12.611 1.00 89.75 164 ALA A N 1
ATOM 1307 C CA . ALA A 1 164 ? 3.620 6.932 11.767 1.00 89.75 164 ALA A CA 1
ATOM 1308 C C . ALA A 1 164 ? 2.085 6.824 11.816 1.00 89.75 164 ALA A C 1
ATOM 1310 O O . ALA A 1 164 ? 1.404 7.838 11.949 1.00 89.75 164 ALA A O 1
ATOM 1311 N N . ALA A 1 165 ? 1.531 5.609 11.767 1.00 89.88 165 ALA A N 1
ATOM 1312 C CA . ALA A 1 165 ? 0.092 5.387 11.880 1.00 89.88 165 ALA A CA 1
ATOM 1313 C C . ALA A 1 165 ? -0.447 5.854 13.238 1.00 89.88 165 ALA A C 1
ATOM 1315 O O . ALA A 1 165 ? -1.435 6.582 13.292 1.00 89.88 165 ALA A O 1
ATOM 1316 N N . LEU A 1 166 ? 0.223 5.503 14.338 1.00 91.25 166 LEU A N 1
ATOM 1317 C CA . LEU A 1 166 ? -0.159 5.943 15.680 1.00 91.25 166 LEU A CA 1
ATOM 1318 C C . LEU A 1 166 ? -0.066 7.468 15.833 1.00 91.25 166 LEU A C 1
ATOM 1320 O O . LEU A 1 166 ? -0.926 8.068 16.474 1.00 91.25 166 LEU A O 1
ATOM 1324 N N . GLU A 1 167 ? 0.947 8.110 15.250 1.00 89.88 167 GLU A N 1
ATOM 1325 C CA . GLU A 1 167 ? 1.063 9.571 15.239 1.00 89.88 167 GLU A CA 1
ATOM 1326 C C . GLU A 1 167 ? -0.091 10.240 14.483 1.00 89.88 167 GLU A C 1
ATOM 1328 O O . GLU A 1 167 ? -0.667 11.201 14.997 1.00 89.88 167 GLU A O 1
ATOM 1333 N N . GLU A 1 168 ? -0.461 9.734 13.304 1.00 84.75 168 GLU A N 1
ATOM 1334 C CA . GLU A 1 168 ? -1.597 10.256 12.532 1.00 84.75 168 GLU A CA 1
ATOM 1335 C C . GLU A 1 168 ? -2.928 10.067 13.277 1.00 84.75 168 GLU A C 1
ATOM 1337 O O . GLU A 1 168 ? -3.709 11.014 13.405 1.00 84.75 168 GLU A O 1
ATOM 1342 N N . LEU A 1 169 ? -3.156 8.895 13.877 1.00 86.38 169 LEU A N 1
ATOM 1343 C CA . LEU A 1 169 ? -4.350 8.634 14.689 1.00 86.38 169 LEU A CA 1
ATOM 1344 C C . LEU A 1 169 ? -4.417 9.542 15.928 1.00 86.38 169 LEU A C 1
ATOM 1346 O O . LEU A 1 169 ? -5.477 10.087 16.246 1.00 86.38 169 LEU A O 1
ATOM 1350 N N . ASN A 1 170 ? -3.284 9.772 16.598 1.00 86.31 170 ASN A N 1
ATOM 1351 C CA . ASN A 1 170 ? -3.208 10.683 17.741 1.00 86.31 170 ASN A CA 1
ATOM 1352 C C . ASN A 1 170 ? -3.510 12.135 17.343 1.00 86.31 170 ASN A C 1
ATOM 1354 O O . ASN A 1 170 ? -4.223 12.831 18.069 1.00 86.31 170 ASN A O 1
ATOM 1358 N N . LYS A 1 171 ? -3.018 12.604 16.185 1.00 82.44 171 LYS A N 1
ATOM 1359 C CA . LYS A 1 171 ? -3.377 13.932 15.644 1.00 82.44 171 LYS A CA 1
ATOM 1360 C C . LYS A 1 171 ? -4.878 14.036 15.359 1.00 82.44 171 LYS A C 1
ATOM 1362 O O . LYS A 1 171 ? -5.453 15.105 15.556 1.00 82.44 171 LYS A O 1
ATOM 1367 N N . GLY A 1 172 ? -5.500 12.931 14.945 1.00 76.94 172 GLY A N 1
ATOM 1368 C CA . GLY A 1 172 ? -6.943 12.801 14.731 1.00 76.94 172 GLY A CA 1
ATOM 1369 C C . GLY A 1 172 ? -7.787 12.722 16.009 1.00 76.94 172 GLY A C 1
ATOM 1370 O O . GLY A 1 172 ? -9.012 12.684 15.915 1.00 76.94 172 GLY A O 1
ATOM 1371 N N . GLY A 1 173 ? -7.168 12.713 17.196 1.00 83.50 173 GLY A N 1
ATOM 1372 C CA . GLY A 1 173 ? -7.880 12.646 18.475 1.00 83.50 173 GLY A CA 1
ATOM 1373 C C . GLY A 1 173 ? -8.447 11.264 18.802 1.00 83.50 173 GLY A C 1
ATOM 1374 O O . GLY A 1 173 ? -9.401 11.171 19.569 1.00 83.50 173 GLY A O 1
ATOM 1375 N N . VAL A 1 174 ? -7.889 10.197 18.221 1.00 85.94 174 VAL A N 1
ATOM 1376 C CA . VAL A 1 174 ? -8.278 8.820 18.542 1.00 85.94 174 VAL A CA 1
ATOM 1377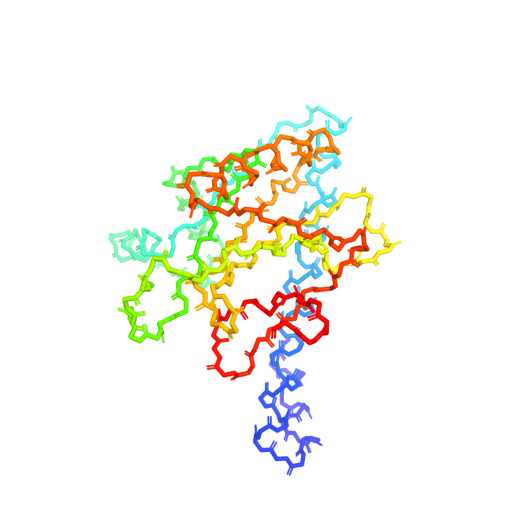 C C . VAL A 1 174 ? -7.904 8.500 19.990 1.00 85.94 174 VAL A C 1
ATOM 1379 O O . VAL A 1 174 ? -6.744 8.595 20.382 1.00 85.94 174 VAL A O 1
ATOM 1382 N N . GLU A 1 175 ? -8.886 8.084 20.783 1.00 85.31 175 GLU A N 1
ATOM 1383 C CA . GLU A 1 175 ? -8.723 7.783 22.212 1.00 85.31 175 GLU A CA 1
ATOM 1384 C C . GLU A 1 175 ? -8.477 6.291 22.463 1.00 85.31 175 GLU A C 1
ATOM 1386 O O . GLU A 1 175 ? -7.859 5.906 23.460 1.00 85.31 175 GLU A O 1
ATOM 1391 N N . LYS A 1 176 ? -8.942 5.436 21.545 1.00 89.00 176 LYS A N 1
ATOM 1392 C CA . LYS A 1 176 ? -8.852 3.981 21.661 1.00 89.00 176 LYS A CA 1
ATOM 1393 C C . LYS A 1 176 ? -8.417 3.348 20.352 1.00 89.00 176 LYS A C 1
ATOM 1395 O O . LYS A 1 176 ? -9.070 3.514 19.329 1.00 89.00 176 LYS A O 1
ATOM 1400 N N . ILE A 1 177 ? -7.354 2.557 20.409 1.00 90.88 177 ILE A N 1
ATOM 1401 C CA . ILE A 1 177 ? -6.823 1.839 19.252 1.00 90.88 177 ILE A CA 1
ATOM 1402 C C . ILE A 1 177 ? -6.918 0.344 19.536 1.00 90.88 177 ILE A C 1
ATOM 1404 O O . ILE A 1 177 ? -6.442 -0.126 20.571 1.00 90.88 177 ILE A O 1
ATOM 1408 N N . ILE A 1 178 ? -7.559 -0.394 18.634 1.00 90.44 178 ILE A N 1
ATOM 1409 C CA . ILE A 1 178 ? -7.553 -1.857 18.624 1.00 90.44 178 ILE A CA 1
ATOM 1410 C C . ILE A 1 178 ? -6.707 -2.312 17.447 1.00 90.44 178 ILE A C 1
ATOM 1412 O O . ILE A 1 178 ? -6.860 -1.816 16.336 1.00 90.44 178 ILE A O 1
ATOM 1416 N N . MET A 1 179 ? -5.831 -3.274 17.695 1.00 88.94 179 MET A N 1
ATOM 1417 C CA . MET A 1 179 ? -5.010 -3.876 16.662 1.00 88.94 179 MET A CA 1
ATOM 1418 C C . MET A 1 179 ? -5.503 -5.291 16.369 1.00 88.94 179 MET A C 1
ATOM 1420 O O . MET A 1 179 ? -5.655 -6.090 17.293 1.00 88.94 179 MET A O 1
ATOM 1424 N N . ILE A 1 180 ? -5.737 -5.591 15.096 1.00 85.31 180 ILE A N 1
ATOM 1425 C CA . ILE A 1 180 ? -5.917 -6.953 14.602 1.00 85.31 180 ILE A CA 1
ATOM 1426 C C . ILE A 1 180 ? -4.511 -7.511 14.382 1.00 85.31 180 ILE A C 1
ATOM 1428 O O . ILE A 1 180 ? -3.782 -7.084 13.488 1.00 85.31 180 ILE A O 1
ATOM 1432 N N . GLU A 1 181 ? -4.095 -8.403 15.284 1.00 79.75 181 GLU A N 1
ATOM 1433 C CA . GLU A 1 181 ? -2.730 -8.948 15.303 1.00 79.75 181 GLU A CA 1
ATOM 1434 C C . GLU A 1 181 ? -2.461 -9.908 14.134 1.00 79.75 181 GLU A C 1
ATOM 1436 O O . GLU A 1 181 ? -1.308 -10.121 13.754 1.00 79.75 181 GLU A O 1
ATOM 1441 N N . GLU A 1 182 ? -3.514 -10.488 13.555 1.00 82.69 182 GLU A N 1
ATOM 1442 C CA . GLU A 1 182 ? -3.403 -11.377 12.405 1.00 82.69 182 GLU A CA 1
ATOM 1443 C C . GLU A 1 182 ? -3.197 -10.589 11.105 1.00 82.69 182 GLU A C 1
ATOM 1445 O O . GLU A 1 182 ? -3.727 -9.495 10.923 1.00 82.69 182 GLU A O 1
ATOM 1450 N N . MET A 1 183 ? -2.404 -11.153 10.185 1.00 85.38 183 MET A N 1
ATOM 1451 C CA . MET A 1 183 ? -2.331 -10.616 8.828 1.00 85.38 183 MET A CA 1
ATOM 1452 C C . MET A 1 183 ? -3.579 -11.023 8.061 1.00 85.38 183 MET A C 1
ATOM 1454 O O . MET A 1 183 ? -3.854 -12.215 7.927 1.00 85.38 183 MET A O 1
ATOM 1458 N N . VAL A 1 184 ? -4.254 -10.037 7.493 1.00 82.94 184 VAL A N 1
ATOM 1459 C CA . VAL A 1 184 ? -5.525 -10.210 6.795 1.00 82.94 184 VAL A CA 1
ATOM 1460 C C . VAL A 1 184 ? -5.316 -10.053 5.284 1.00 82.94 184 VAL A C 1
ATOM 1462 O O . VAL A 1 184 ? -4.418 -9.308 4.861 1.00 82.94 184 VAL A O 1
ATOM 1465 N N . PRO A 1 185 ? -6.074 -10.785 4.448 1.00 76.50 185 PRO A N 1
ATOM 1466 C CA . PRO A 1 185 ? -6.011 -10.632 3.000 1.00 76.50 185 PRO A CA 1
ATOM 1467 C C . PRO A 1 185 ? -6.510 -9.248 2.555 1.00 76.50 185 PRO A C 1
ATOM 1469 O O . PRO A 1 185 ? -7.290 -8.600 3.245 1.00 76.50 185 PRO A O 1
ATOM 1472 N N . PHE A 1 186 ? -6.094 -8.802 1.366 1.00 73.75 186 PHE A N 1
ATOM 1473 C CA . PHE A 1 186 ? -6.753 -7.670 0.711 1.00 73.75 186 PHE A CA 1
ATOM 1474 C C . PHE A 1 186 ? -8.102 -8.112 0.140 1.00 73.75 186 PHE A C 1
ATOM 1476 O O . PHE A 1 186 ? -8.149 -9.014 -0.699 1.00 73.75 186 PHE A O 1
ATOM 1483 N N . GLU A 1 187 ? -9.171 -7.426 0.526 1.00 66.81 187 GLU A N 1
ATOM 1484 C CA . GLU A 1 187 ? -10.489 -7.549 -0.092 1.00 66.81 187 GLU A CA 1
ATOM 1485 C C . GLU A 1 187 ? -10.856 -6.234 -0.790 1.00 66.81 187 GLU A C 1
ATOM 1487 O O . GLU A 1 187 ? -10.453 -5.153 -0.363 1.00 66.81 187 GLU A O 1
ATOM 1492 N N . THR A 1 188 ? -11.594 -6.316 -1.896 1.00 55.78 188 THR A N 1
ATOM 1493 C CA . THR A 1 188 ? -12.107 -5.136 -2.609 1.00 55.78 188 THR A CA 1
ATOM 1494 C C . THR A 1 188 ? -13.607 -5.054 -2.396 1.00 55.78 188 THR A C 1
ATOM 1496 O O . THR A 1 188 ? -14.300 -6.074 -2.418 1.00 55.78 188 THR A O 1
ATOM 1499 N N . SER A 1 189 ? -14.122 -3.848 -2.157 1.00 54.06 189 SER A N 1
ATOM 1500 C CA . SER A 1 189 ? -15.570 -3.666 -2.090 1.00 54.06 189 SER A CA 1
ATOM 1501 C C . SER A 1 189 ? -16.148 -3.680 -3.508 1.00 54.06 189 SER A C 1
ATOM 1503 O O . SER A 1 189 ? -15.580 -3.094 -4.424 1.00 54.06 189 SER A O 1
ATOM 1505 N N . TRP A 1 190 ? -17.296 -4.321 -3.706 1.00 44.69 190 TRP A N 1
ATOM 1506 C CA . TRP A 1 190 ? -17.986 -4.289 -4.999 1.00 44.69 190 TRP A CA 1
ATOM 1507 C C . TRP A 1 190 ? -18.727 -2.958 -5.240 1.00 44.69 190 TRP A C 1
ATOM 1509 O O . TRP A 1 190 ? -19.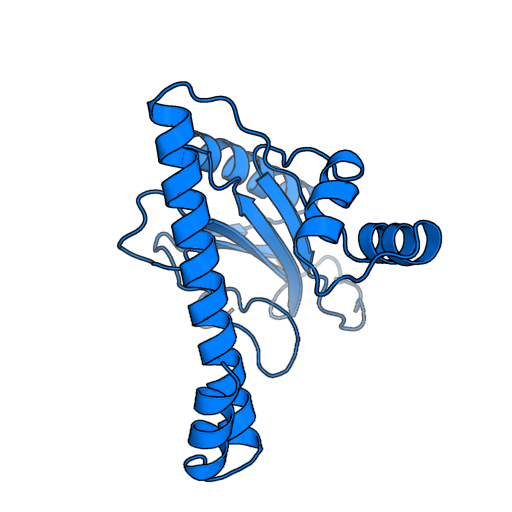099 -2.662 -6.373 1.00 44.69 190 TRP A O 1
ATOM 1519 N N . GLU A 1 191 ? -18.940 -2.157 -4.186 1.00 46.41 191 GLU A N 1
ATOM 1520 C CA . GLU A 1 191 ? -19.670 -0.876 -4.213 1.00 46.41 191 GLU A CA 1
ATOM 1521 C C . GLU A 1 191 ? -18.756 0.354 -4.373 1.00 46.41 191 GLU A C 1
ATOM 1523 O O . GLU A 1 191 ? -19.244 1.464 -4.581 1.00 46.41 191 GLU A O 1
ATOM 1528 N N . GLY A 1 192 ? -17.435 0.176 -4.316 1.00 46.84 192 GLY A N 1
ATOM 1529 C CA . GLY A 1 192 ? -16.454 1.250 -4.425 1.00 46.84 192 GLY A CA 1
ATOM 1530 C C . GLY A 1 192 ? -15.059 0.720 -4.738 1.00 46.84 192 GLY A C 1
ATOM 1531 O O . GLY A 1 192 ? -14.681 -0.357 -4.288 1.00 46.84 192 GLY A O 1
ATOM 1532 N N . GLU A 1 193 ? -14.285 1.497 -5.495 1.00 51.38 193 GLU A N 1
ATOM 1533 C CA . GLU A 1 193 ? -12.907 1.209 -5.936 1.00 51.38 193 GLU A CA 1
ATOM 1534 C C . GLU A 1 193 ? -11.878 1.245 -4.776 1.00 51.38 193 GLU A C 1
ATOM 1536 O O . GLU A 1 193 ? -10.776 1.768 -4.919 1.00 51.38 193 GLU A O 1
ATOM 1541 N N . GLY A 1 194 ? -12.246 0.742 -3.595 1.00 56.59 194 GLY A N 1
ATOM 1542 C CA . GLY A 1 194 ? -11.478 0.826 -2.355 1.00 56.59 194 GLY A CA 1
ATOM 1543 C C . GLY A 1 194 ? -11.186 -0.539 -1.736 1.00 56.59 194 GLY A C 1
ATOM 1544 O O . GLY A 1 194 ? -11.861 -1.540 -2.007 1.00 56.59 194 GLY A O 1
ATOM 1545 N N . LEU A 1 195 ? -10.165 -0.563 -0.879 1.00 59.28 195 LEU A N 1
ATOM 1546 C CA . LEU A 1 195 ? -9.839 -1.735 -0.074 1.00 59.28 195 LEU A CA 1
ATOM 1547 C C . LEU A 1 195 ? -10.829 -1.853 1.081 1.00 59.28 195 LEU A C 1
ATOM 1549 O O . LEU A 1 195 ? -11.070 -0.888 1.809 1.00 59.28 195 LEU A O 1
ATOM 1553 N N . LEU A 1 196 ? -11.361 -3.053 1.278 1.00 66.69 196 LEU A N 1
ATOM 1554 C CA . LEU A 1 196 ? -12.129 -3.379 2.464 1.00 66.69 196 LEU A CA 1
ATOM 1555 C C . LEU A 1 196 ? -11.148 -3.658 3.605 1.00 66.69 196 LEU A C 1
ATOM 1557 O O . LEU A 1 196 ? -10.301 -4.546 3.522 1.00 66.69 196 LEU A O 1
ATOM 1561 N N . LEU A 1 197 ? -11.232 -2.835 4.645 1.00 72.75 197 LEU A N 1
ATOM 1562 C CA . LEU A 1 197 ? -10.395 -2.939 5.832 1.00 72.75 197 LEU A CA 1
ATOM 1563 C C . LEU A 1 197 ? -11.185 -3.624 6.946 1.00 72.75 197 LEU A C 1
ATOM 1565 O O . LEU A 1 197 ? -12.341 -3.277 7.191 1.00 72.75 197 LEU A O 1
ATOM 1569 N N . GLU A 1 198 ? -10.558 -4.585 7.622 1.00 71.94 198 GLU A N 1
ATOM 1570 C CA . GLU A 1 198 ? -11.203 -5.308 8.717 1.00 71.94 198 GLU A CA 1
ATOM 1571 C C . GLU A 1 198 ? -11.490 -4.409 9.924 1.00 71.94 198 GLU A C 1
ATOM 1573 O O . GLU A 1 198 ? -10.690 -3.545 10.292 1.00 71.94 198 GLU A O 1
ATOM 1578 N N . ILE A 1 199 ? -12.631 -4.666 10.566 1.00 77.00 199 ILE A N 1
ATOM 1579 C CA . ILE A 1 199 ? -13.078 -4.012 11.796 1.00 77.00 199 ILE A CA 1
ATOM 1580 C C . ILE A 1 199 ? -13.593 -5.068 12.788 1.00 77.00 199 ILE A C 1
ATOM 1582 O O . ILE A 1 199 ? -14.122 -6.095 12.359 1.00 77.00 199 ILE A O 1
ATOM 1586 N N . PRO A 1 200 ? -13.487 -4.845 14.111 1.00 75.44 200 PRO A N 1
ATOM 1587 C CA . PRO A 1 200 ? -14.018 -5.780 15.097 1.00 75.44 200 PRO A CA 1
ATOM 1588 C C . PRO A 1 200 ? -15.547 -5.900 15.023 1.00 75.44 200 PRO A C 1
ATOM 1590 O O . PRO A 1 200 ? -16.246 -4.914 14.788 1.00 75.44 200 PRO A O 1
ATOM 1593 N N . GLU A 1 201 ? -16.083 -7.091 15.305 1.00 73.56 201 GLU A N 1
ATOM 1594 C CA . GLU A 1 201 ? -17.533 -7.305 15.371 1.00 73.56 201 GLU A CA 1
ATOM 1595 C C . GLU A 1 201 ? -18.195 -6.416 16.446 1.00 73.56 201 GLU A C 1
ATOM 1597 O O . GLU A 1 201 ? -17.726 -6.321 17.583 1.00 73.56 201 GLU A O 1
ATOM 1602 N N . GLY A 1 202 ? -19.326 -5.789 16.097 1.00 65.00 202 GLY A N 1
ATOM 1603 C CA . GLY A 1 202 ? -20.132 -4.977 17.020 1.00 65.00 202 GLY A CA 1
ATOM 1604 C C . GLY A 1 202 ? -19.637 -3.542 17.235 1.00 65.00 202 GLY A C 1
ATOM 1605 O O . GLY A 1 202 ? -19.996 -2.931 18.247 1.00 65.00 202 GLY A O 1
ATOM 1606 N N . TRP A 1 203 ? -18.796 -3.030 16.330 1.00 65.56 203 TRP A N 1
ATOM 1607 C CA . TRP A 1 203 ? -18.347 -1.637 16.311 1.00 65.56 203 TRP A CA 1
ATOM 1608 C C . TRP A 1 203 ? -19.345 -0.658 15.712 1.00 65.56 203 TRP A C 1
ATOM 1610 O O . TRP A 1 203 ? -20.108 -1.049 14.806 1.00 65.56 203 TRP A O 1
#

Foldseek 3Di:
DVVVLVVLVVPDPDPVSSVVVVVVVVLVVVQVVLVVVLVVLQVCVVVVNDDFAFDDDPVLLVVQCVVVVHDPVDPVSVVVCRVVTDTQDQWDKDKDFPDDPPPPLVVPFQKEKEKAQEAQDFPPDPHGQWIKMWIDRHPDTGIIMITGGDSNDDNVSVVVVVVVVVVVCVVVVHPYYHYPPGHDYWDQDPVDRDTDDDDDPPD

Radius of gyration: 19.62 Å; chains: 1; bounding box: 49×37×50 Å

Sequence (203 aa):
MQKYWDELEKISESPQEFAVIGESIKADEYAKYLRGLKTTLLFLKKNDIPFKLTLGNVERAEEFFKKENLDPFQLDSWIIAAPIFEPMSDFLIEEQILTGPSSIITGKEEIKACLSFLSHFPYVAPVPDAIGAVVYAGDKHVSSTVFWFNPATTIEIVNKAMEAALEELNKGGVEKIIMIEEMVPFETSWEGEGLLLEIPEGW

pLDDT: mean 79.44, std 12.35, range [39.69, 95.25]

Secondary structure (DSSP, 8-state):
-HHHHHHHHHH-SSHHHHHHHHHHHHHHHHHHHHHHHHHHHHHHHHTT-----B---HHHHHHHHHHHT--TTSHHHHHHHGGGSPBP-SEEEEEE---S------S-S-EEEEEEEE-SSTTT-SS-SEEEEEEEETTEEEEEEEEEEPTT--THHHHHHHHHHHHHHHHTT--EEEEEEEEE--EE-SSSSSEEPP--TT-